Protein AF-0000000066309708 (afdb_homodimer)

InterPro domains:
  IPR036619 NinB superfamily [G3DSA:1.10.3790.10] (14-150)
  IPR036619 NinB superfamily [SSF103370] (35-134)

Solvent-accessible surface area (backbone atoms only — not comparable to full-atom values): 17126 Å² total; per-residue (Å²): 130,92,65,54,88,86,30,43,84,39,32,61,90,45,44,66,61,51,48,60,66,47,45,60,47,20,73,71,67,44,45,28,30,38,29,74,40,77,55,63,74,82,64,55,46,45,56,67,58,49,50,54,52,47,24,46,52,49,16,54,52,39,34,74,74,68,38,75,77,36,39,39,70,49,40,46,50,17,48,31,56,57,74,65,32,68,41,81,40,83,38,41,28,80,86,82,65,52,75,47,78,42,67,38,76,53,57,76,86,75,46,52,74,66,57,44,48,54,51,50,50,53,50,49,52,52,34,48,74,75,68,45,82,78,85,76,66,85,64,21,47,55,57,52,51,51,52,55,69,75,95,131,94,64,54,87,86,30,43,84,39,32,62,89,45,44,66,61,52,48,61,66,49,45,62,46,21,72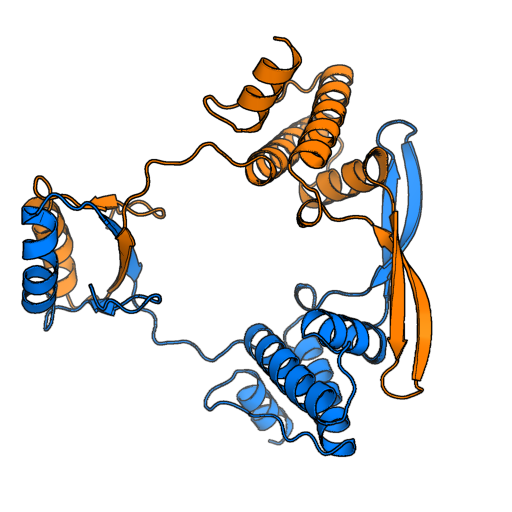,70,67,45,45,28,29,39,30,74,40,76,55,62,76,82,64,54,47,45,58,68,59,47,50,54,52,47,24,45,51,50,16,54,52,40,34,75,73,68,40,74,76,36,39,39,70,48,40,47,51,18,49,30,55,56,73,67,32,68,39,82,42,80,37,40,26,79,84,82,62,50,75,46,78,42,66,38,75,54,57,77,88,76,45,51,75,66,57,45,47,54,51,50,49,53,52,50,53,53,34,46,74,74,67,45,82,77,84,75,66,84,64,22,47,55,56,54,50,51,52,56,68,73,94

Nearest PDB structures (foldseek):
  1pc6-assembly1_B  TM=5.281E-01  e=4.913E-03  Lambdavirus lambda
  5wlc-assembly1_L5  TM=3.197E-01  e=9.227E+00  Saccharomyces cerevisiae BY4741
  6pe5-assembly1_R  TM=2.351E-01  e=6.388E+00  Vibrio parahaemolyticus
  8xvl-assembly1_R  TM=2.666E-01  e=8.678E+00  Acetivibrio thermocellus ATCC 27405
  1pc6-assembly1_B  TM=5.282E-01  e=4.196E-03  Lambdavirus lambda

Foldseek 3Di:
DPADPVGDDDDPVCPVVVCVVCVVCVVVVDDDDDDDDPDDPPAAAELVNLLLQQLCLVLVVVVVVPNPVSHSVNSQQVLLCVQVNWDWDWDADPPPRDTDIDTHRDDLVPDDRVRSLVSVVVVCVVCVVVPRHGDDDPNHPSVVVVVVVVD/DPADPVGDDDDPVCPVVVCVVCVVVVVVVDDDDDDDDPDDPPAAAELVNLLLQQLCLVLVVVVVVPNPVSHSVNSQQVLLCVQVNWDWDWDADPPPRDTDIDTHRDDLVPDDRVRSLVSVVVVCVVCVVVPRHGDDDPNHPSVVVVVVVVD

Secondary structure (DSSP, 8-state):
----TT-EEE-GGGHHHHHHHHHHHHHTT--EEEEEEE------B-HHHHHHHHHHHHHHHHHHTT-TT--HHHHHHHHIIIII-EEEEEEE-TTT--EEEEEEE--GGG--HHHHHHHHHHHHHHHHHTT------TTBHHHHHHHHHH-/----TT-EEE-TTTHHHHHHHHHHHHHTT--EEEEEEE------B-HHHHHHHHHHHHHHHHHHTT-TT--HHHHHHHHIIIII-EEEEEEE-TTT--EEEEEEE--GGG--HHHHHHHHHHHHHHHHHTT------TTBHHHHHHHHHH-

pLDDT: mean 92.01, std 8.05, range [58.25, 98.56]

Structure (mmCIF, N/CA/C/O backbone):
data_AF-0000000066309708-model_v1
#
loop_
_entity.id
_entity.type
_entity.pdbx_description
1 polymer "Uncharacterized protein in rusA 5'region"
#
loop_
_atom_site.group_PDB
_atom_site.id
_atom_site.type_symbol
_atom_site.label_atom_id
_atom_site.label_alt_id
_atom_site.label_comp_id
_atom_site.label_asym_id
_atom_site.label_entity_id
_atom_site.label_seq_id
_atom_site.pdbx_PDB_ins_code
_atom_site.Cartn_x
_atom_site.Cartn_y
_atom_site.Cartn_z
_atom_site.occupancy
_atom_site.B_iso_or_equiv
_atom_site.auth_seq_id
_atom_site.auth_comp_id
_atom_site.auth_asym_id
_atom_site.auth_atom_id
_atom_site.pdbx_PDB_model_num
ATOM 1 N N . MET A 1 1 ? 5.98 27.703 -3.619 1 58.25 1 MET A N 1
ATOM 2 C CA . MET A 1 1 ? 6.66 27.562 -2.334 1 58.25 1 MET A CA 1
ATOM 3 C C . MET A 1 1 ? 7.57 26.344 -2.34 1 58.25 1 MET A C 1
ATOM 5 O O . MET A 1 1 ? 7.254 25.328 -2.961 1 58.25 1 MET A O 1
ATOM 9 N N . ASN A 1 2 ? 8.852 26.516 -2.152 1 66.81 2 ASN A N 1
ATOM 10 C CA . ASN A 1 2 ? 9.867 25.484 -2.27 1 66.81 2 ASN A CA 1
ATOM 11 C C . ASN A 1 2 ? 9.945 24.625 -1.01 1 66.81 2 ASN A C 1
ATOM 13 O O . ASN A 1 2 ? 10.906 24.719 -0.242 1 66.81 2 ASN A O 1
ATOM 17 N N . PHE A 1 3 ? 8.82 24.188 -0.476 1 77.62 3 PHE A N 1
ATOM 18 C CA . PHE A 1 3 ? 8.93 23.297 0.684 1 77.62 3 PHE A CA 1
ATOM 19 C C . PHE A 1 3 ? 9.109 21.859 0.25 1 77.62 3 PHE A C 1
ATOM 21 O O . PHE A 1 3 ? 8.414 21.391 -0.656 1 77.62 3 PHE A O 1
ATOM 28 N N . PRO A 1 4 ? 10.148 21.375 0.875 1 76.69 4 PRO A N 1
ATOM 29 C CA . PRO A 1 4 ? 10.352 19.953 0.533 1 76.69 4 PRO A CA 1
ATOM 30 C C . PRO A 1 4 ? 9.086 19.125 0.731 1 76.69 4 PRO A C 1
ATOM 32 O O . PRO A 1 4 ? 8.328 19.359 1.672 1 76.69 4 PRO A O 1
ATOM 35 N N . GLN A 1 5 ? 8.883 18.219 -0.076 1 76.38 5 GLN A N 1
ATOM 36 C CA . GLN A 1 5 ? 7.695 17.359 -0.047 1 76.38 5 GLN A CA 1
ATOM 37 C C . GLN A 1 5 ? 7.648 16.531 1.232 1 76.38 5 GLN A C 1
ATOM 39 O O . GLN A 1 5 ? 6.566 16.266 1.762 1 76.38 5 GLN A O 1
ATOM 44 N N . ASP A 1 6 ? 8.82 16.281 1.706 1 80.19 6 ASP A N 1
ATOM 45 C CA . ASP A 1 6 ? 8.867 15.391 2.865 1 80.19 6 ASP A CA 1
ATOM 46 C C . ASP A 1 6 ? 8.797 16.188 4.168 1 80.19 6 ASP A C 1
ATOM 48 O O . ASP A 1 6 ? 8.875 15.617 5.258 1 80.19 6 ASP A O 1
ATOM 52 N N . GLY A 1 7 ? 8.695 17.391 4.113 1 87.94 7 GLY A N 1
ATOM 53 C CA . GLY A 1 7 ? 8.562 18.234 5.293 1 87.94 7 GLY A CA 1
ATOM 54 C C . GLY A 1 7 ? 9.852 18.922 5.691 1 87.94 7 GLY A C 1
ATOM 55 O O . GLY A 1 7 ? 10.914 18.609 5.156 1 87.94 7 GLY A O 1
ATOM 56 N N . ILE A 1 8 ? 9.781 19.922 6.516 1 88.88 8 ILE A N 1
ATOM 57 C CA . ILE A 1 8 ? 10.922 20.688 7.004 1 88.88 8 ILE A CA 1
ATOM 58 C C . ILE A 1 8 ? 11 20.578 8.523 1 88.88 8 ILE A C 1
ATOM 60 O O . ILE A 1 8 ? 9.969 20.516 9.203 1 88.88 8 ILE A O 1
ATOM 64 N N . LYS A 1 9 ? 12.25 20.453 8.992 1 90.38 9 LYS A N 1
ATOM 65 C CA . LYS A 1 9 ? 12.422 20.438 10.445 1 90.38 9 LYS A CA 1
ATOM 66 C C . LYS A 1 9 ? 12.109 21.812 11.039 1 90.38 9 LYS A C 1
ATOM 68 O O . LYS A 1 9 ? 12.773 22.797 10.719 1 90.38 9 LYS A O 1
ATOM 73 N N . LEU A 1 10 ? 11.141 21.812 11.836 1 93.31 10 LEU A N 1
ATOM 74 C CA . LEU A 1 10 ? 10.75 23.031 12.539 1 93.31 10 LEU A CA 1
ATOM 75 C C . LEU A 1 10 ? 11.344 23.062 13.945 1 93.31 10 LEU A C 1
ATOM 77 O O . LEU A 1 10 ? 11.195 22.109 14.703 1 93.31 10 LEU A O 1
ATOM 81 N N . HIS A 1 11 ? 12.07 23.969 14.211 1 94 11 HIS A N 1
ATOM 82 C CA . HIS A 1 11 ? 12.641 24.188 15.531 1 94 11 HIS A CA 1
ATOM 83 C C . HIS A 1 11 ? 12.672 25.672 15.891 1 94 11 HIS A C 1
ATOM 85 O O . HIS A 1 11 ? 12.336 26.516 15.055 1 94 11 HIS A O 1
ATOM 91 N N . ARG A 1 12 ? 13.062 25.906 17.109 1 93.12 12 ARG A N 1
ATOM 92 C CA . ARG A 1 12 ? 13.016 27.266 17.641 1 93.12 12 ARG A CA 1
ATOM 93 C C . ARG A 1 12 ? 13.789 28.234 16.766 1 93.12 12 ARG A C 1
ATOM 95 O O . ARG A 1 12 ? 13.336 29.359 16.516 1 93.12 12 ARG A O 1
ATOM 102 N N . GLY A 1 13 ? 14.852 27.734 16.188 1 92.69 13 GLY A N 1
ATOM 103 C CA . GLY A 1 13 ? 15.773 28.594 15.453 1 92.69 13 GLY A CA 1
ATOM 104 C C . GLY A 1 13 ? 15.258 29 14.078 1 92.69 13 GLY A C 1
ATOM 105 O O . GLY A 1 13 ? 15.703 30 13.508 1 92.69 13 GLY A O 1
ATOM 106 N N . ASN A 1 14 ? 14.359 28.25 13.531 1 93.62 14 ASN A N 1
ATOM 107 C CA . ASN A 1 14 ? 13.945 28.562 12.164 1 93.62 14 ASN A CA 1
ATOM 108 C C . ASN A 1 14 ? 12.461 28.922 12.094 1 93.62 14 ASN A C 1
ATOM 110 O O . ASN A 1 14 ? 11.922 29.141 11.008 1 93.62 14 ASN A O 1
ATOM 114 N N . PHE A 1 15 ? 11.859 29 13.203 1 93.56 15 PHE A N 1
ATOM 115 C CA . PHE A 1 15 ? 10.414 29.188 13.273 1 93.56 15 PHE A CA 1
ATOM 116 C C . PHE A 1 15 ? 10.008 30.484 12.617 1 93.56 15 PHE A C 1
ATOM 118 O O . PHE A 1 15 ? 9.102 30.516 11.773 1 93.56 15 PHE A O 1
ATOM 125 N N . THR A 1 16 ? 10.648 31.562 12.93 1 91.75 16 THR A N 1
ATOM 126 C CA . THR A 1 16 ? 10.312 32.906 12.414 1 91.75 16 THR A CA 1
ATOM 127 C C . THR A 1 16 ? 10.57 32.969 10.914 1 91.75 16 THR A C 1
ATOM 129 O O . THR A 1 16 ? 9.75 33.5 10.164 1 91.75 16 THR A O 1
ATOM 132 N N . ALA A 1 17 ? 11.672 32.406 10.5 1 92.69 17 ALA A N 1
ATOM 133 C CA . ALA A 1 17 ? 12.023 32.438 9.086 1 92.69 17 ALA A CA 1
ATOM 134 C C . ALA A 1 17 ? 11 31.672 8.25 1 92.69 17 ALA A C 1
ATOM 136 O O . ALA A 1 17 ? 10.602 32.125 7.18 1 92.69 17 ALA A O 1
ATOM 137 N N . ILE A 1 18 ? 10.609 30.562 8.75 1 92.19 18 ILE A N 1
ATOM 138 C CA . ILE A 1 18 ? 9.633 29.734 8.039 1 92.19 18 ILE A CA 1
ATOM 139 C C . ILE A 1 18 ? 8.289 30.453 7.992 1 92.19 18 ILE A C 1
ATOM 141 O O . ILE A 1 18 ? 7.617 30.469 6.957 1 92.19 18 ILE A O 1
ATOM 145 N N . GLY A 1 19 ? 7.938 31.016 9.047 1 91.5 19 GLY A N 1
ATOM 146 C CA . GLY A 1 19 ? 6.723 31.812 9.07 1 91.5 19 GLY A CA 1
ATOM 147 C C . GLY A 1 19 ? 6.719 32.938 8.039 1 91.5 19 GLY A C 1
ATOM 148 O O . GLY A 1 19 ? 5.715 33.156 7.363 1 91.5 19 GLY A O 1
ATOM 149 N N . ARG A 1 20 ? 7.816 33.594 7.965 1 91.38 20 ARG A N 1
ATOM 150 C CA . ARG A 1 20 ? 7.945 34.688 7.016 1 91.38 20 ARG A CA 1
ATOM 151 C C . ARG A 1 20 ? 7.84 34.188 5.578 1 91.38 20 ARG A C 1
ATOM 153 O O . ARG A 1 20 ? 7.355 34.906 4.699 1 91.38 20 ARG A O 1
ATOM 160 N N . GLN A 1 21 ? 8.281 33.031 5.395 1 91.31 21 GLN A N 1
ATOM 161 C CA . GLN A 1 21 ? 8.234 32.438 4.055 1 91.31 21 GLN A CA 1
ATOM 162 C C . GLN A 1 21 ? 6.805 32.062 3.67 1 91.31 21 GLN A C 1
ATOM 1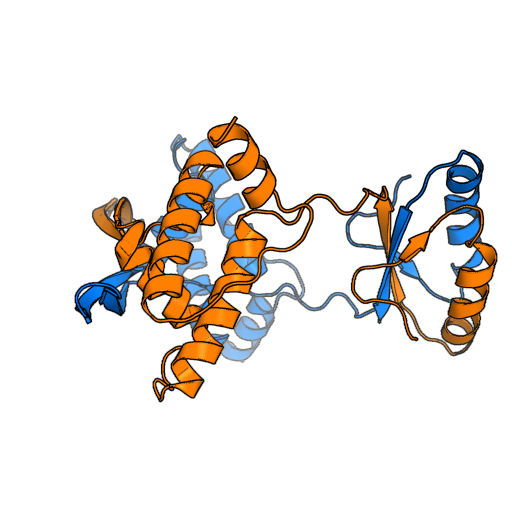64 O O . GLN A 1 21 ? 6.418 32.188 2.504 1 91.31 21 GLN A O 1
ATOM 169 N N . ILE A 1 22 ? 6.031 31.688 4.594 1 92.38 22 ILE A N 1
ATOM 170 C CA . ILE A 1 22 ? 4.684 31.188 4.34 1 92.38 22 ILE A CA 1
ATOM 171 C C . ILE A 1 22 ? 3.701 32.375 4.277 1 92.38 22 ILE A C 1
ATOM 173 O O . ILE A 1 22 ? 2.744 32.344 3.5 1 92.38 22 ILE A O 1
ATOM 177 N N . GLN A 1 23 ? 3.979 33.406 4.977 1 91.75 23 GLN A N 1
ATOM 178 C CA . GLN A 1 23 ? 3.061 34.5 5.23 1 91.75 23 GLN A CA 1
ATOM 179 C C . GLN A 1 23 ? 2.609 35.156 3.926 1 91.75 23 GLN A C 1
ATOM 181 O O . GLN A 1 23 ? 1.419 35.406 3.732 1 91.75 23 GLN A O 1
ATOM 186 N N . PRO A 1 24 ? 3.512 35.375 2.982 1 92.38 24 PRO A N 1
ATOM 187 C CA . PRO A 1 24 ? 3.078 36 1.738 1 92.38 24 PRO A CA 1
ATOM 188 C C . PRO A 1 24 ? 2.043 35.188 0.979 1 92.38 24 PRO A C 1
ATOM 190 O O . PRO A 1 24 ? 1.141 35.75 0.352 1 92.38 24 PRO A O 1
ATOM 193 N N . TYR A 1 25 ? 2.205 33.938 1.069 1 92.06 25 TYR A N 1
ATOM 194 C CA . TYR A 1 25 ? 1.27 33.062 0.355 1 92.06 25 TYR A CA 1
ATOM 195 C C . TYR A 1 25 ? -0.108 33.094 1.006 1 92.06 25 TYR A C 1
ATOM 197 O O . TYR A 1 25 ? -1.129 33.094 0.313 1 92.06 25 TYR A O 1
ATOM 205 N N . LEU A 1 26 ? -0.095 33.156 2.191 1 92.75 26 LEU A N 1
ATOM 206 C CA . LEU A 1 26 ? -1.362 33.219 2.912 1 92.75 26 LEU A CA 1
ATOM 207 C C . LEU A 1 26 ? -2.051 34.562 2.674 1 92.75 26 LEU A C 1
ATOM 209 O O . LEU A 1 26 ? -3.277 34.625 2.549 1 92.75 26 LEU A O 1
ATOM 213 N N . GLU A 1 27 ? -1.248 35.594 2.627 1 93 27 GLU A N 1
ATOM 214 C CA . GLU A 1 27 ? -1.786 36.938 2.369 1 93 27 GLU A CA 1
ATOM 215 C C . GLU A 1 27 ? -2.395 37.031 0.974 1 93 27 GLU A C 1
ATOM 217 O O . GLU A 1 27 ? -3.352 37.75 0.755 1 93 27 GLU A O 1
ATOM 222 N N . ASP A 1 28 ? -1.811 36.156 0.129 1 93.75 28 ASP A N 1
ATOM 223 C CA . ASP A 1 28 ? -2.322 36.125 -1.237 1 93.75 28 ASP A CA 1
ATOM 224 C C . ASP A 1 28 ? -3.605 35.281 -1.315 1 93.75 28 ASP A C 1
ATOM 226 O O . ASP A 1 28 ? -4.176 35.125 -2.396 1 93.75 28 ASP A O 1
ATOM 230 N N . GLY A 1 29 ? -4 34.75 -0.234 1 91.5 29 GLY A N 1
ATOM 231 C CA . GLY A 1 29 ? -5.266 34.031 -0.183 1 91.5 29 GLY A CA 1
ATOM 232 C C . GLY A 1 29 ? -5.105 32.531 -0.315 1 91.5 29 GLY A C 1
ATOM 233 O O . GLY A 1 29 ? -6.094 31.781 -0.325 1 91.5 29 GLY A O 1
ATOM 234 N N . LYS A 1 30 ? -3.883 32.094 -0.374 1 91.81 30 LYS A N 1
ATOM 235 C CA . LYS A 1 30 ? -3.648 30.656 -0.5 1 91.81 30 LYS A CA 1
ATOM 236 C C . LYS A 1 30 ? -3.826 29.938 0.84 1 91.81 30 LYS A C 1
ATOM 238 O O . LYS A 1 30 ? -3.547 30.516 1.894 1 91.81 30 LYS A O 1
ATOM 243 N N . CYS A 1 31 ? -4.34 28.766 0.763 1 93.62 31 CYS A N 1
ATOM 244 C CA . CYS A 1 31 ? -4.504 27.922 1.947 1 93.62 31 CYS A CA 1
ATOM 245 C C . CYS A 1 31 ? -3.664 26.656 1.842 1 93.62 31 CYS A C 1
ATOM 247 O O . CYS A 1 31 ? -3.471 26.125 0.748 1 93.62 31 CYS A O 1
ATOM 249 N N . PHE A 1 32 ? -3.188 26.266 3.049 1 91.5 32 PHE A N 1
ATOM 250 C CA . PHE A 1 32 ? -2.334 25.094 3.055 1 91.5 32 PHE A CA 1
ATOM 251 C C . PHE A 1 32 ? -2.789 24.094 4.121 1 91.5 32 PHE A C 1
ATOM 253 O O . PHE A 1 32 ? -3.416 24.484 5.105 1 91.5 32 PHE A O 1
ATOM 260 N N . ARG A 1 33 ? -2.611 22.891 3.777 1 91.56 33 ARG A N 1
ATOM 261 C CA . ARG A 1 33 ? -2.697 21.859 4.816 1 91.56 33 ARG A CA 1
ATOM 262 C C . ARG A 1 33 ? -1.366 21.719 5.547 1 91.56 33 ARG A C 1
ATOM 264 O O . ARG A 1 33 ? -0.345 21.406 4.926 1 91.56 33 ARG A O 1
ATOM 271 N N . MET A 1 34 ? -1.41 21.969 6.812 1 92.31 34 MET A N 1
ATOM 272 C CA . MET A 1 34 ? -0.193 21.844 7.609 1 92.31 34 MET A CA 1
ATOM 273 C C . MET A 1 34 ? -0.239 20.609 8.508 1 92.31 34 MET A C 1
ATOM 275 O O . MET A 1 34 ? -1.164 20.453 9.305 1 92.31 34 MET A O 1
ATOM 279 N N . VAL A 1 35 ? 0.703 19.797 8.375 1 92 35 VAL A N 1
ATOM 280 C CA . VAL A 1 35 ? 0.845 18.609 9.211 1 92 35 VAL A CA 1
ATOM 281 C C . VAL A 1 35 ? 2.082 18.734 10.094 1 92 35 VAL A C 1
ATOM 283 O O . VAL A 1 35 ? 3.162 19.094 9.609 1 92 35 VAL A O 1
ATOM 286 N N . LEU A 1 36 ? 1.826 18.547 11.352 1 91.25 36 LEU A N 1
ATOM 287 C CA . LEU A 1 36 ? 2.922 18.641 12.305 1 91.25 36 LEU A CA 1
ATOM 288 C C . LEU A 1 36 ? 3.119 17.312 13.039 1 91.25 36 LEU A C 1
ATOM 290 O O . LEU A 1 36 ? 2.176 16.781 13.617 1 91.25 36 LEU A O 1
ATOM 294 N N . LYS A 1 37 ? 4.266 16.766 12.898 1 89.56 37 LYS A N 1
ATOM 295 C CA . LYS A 1 37 ? 4.637 15.531 13.594 1 89.56 37 LYS A CA 1
ATOM 296 C C . LYS A 1 37 ? 5.961 15.695 14.336 1 89.56 37 LYS A C 1
ATOM 298 O O . LYS A 1 37 ? 6.812 16.484 13.922 1 89.56 37 LYS A O 1
ATOM 303 N N . PRO A 1 38 ? 6.047 15.031 15.445 1 88.94 38 PRO A N 1
ATOM 304 C CA . PRO A 1 38 ? 7.352 15.086 16.109 1 88.94 38 PRO A CA 1
ATOM 305 C C . PRO A 1 38 ? 8.508 14.734 15.172 1 88.94 38 PRO A C 1
ATOM 307 O O . PRO A 1 38 ? 8.375 13.836 14.344 1 88.94 38 PRO A O 1
ATOM 310 N N . TRP A 1 39 ? 9.539 15.477 15.195 1 86.94 39 TRP A N 1
ATOM 311 C CA . TRP A 1 39 ? 10.703 15.242 14.344 1 86.94 39 TRP A CA 1
ATOM 312 C C . TRP A 1 39 ? 11.453 13.992 14.781 1 86.94 39 TRP A C 1
ATOM 314 O O . TRP A 1 39 ? 11.766 13.828 15.961 1 86.94 39 TRP A O 1
ATOM 324 N N . ARG A 1 40 ? 11.523 13.094 13.945 1 80.38 40 ARG A N 1
ATOM 325 C CA . ARG A 1 40 ? 12.352 11.914 14.156 1 80.38 40 ARG A CA 1
ATOM 326 C C . ARG A 1 40 ? 13.484 11.859 13.133 1 80.38 40 ARG A C 1
ATOM 328 O O . ARG A 1 40 ? 13.273 12.086 11.945 1 80.38 40 ARG A O 1
ATOM 335 N N . GLU A 1 41 ? 14.734 12.008 13.688 1 70.31 41 GLU A N 1
ATOM 336 C CA . GLU A 1 41 ? 15.859 11.875 12.766 1 70.31 41 GLU A CA 1
ATOM 337 C C . GLU A 1 41 ? 15.656 10.703 11.805 1 70.31 41 GLU A C 1
ATOM 339 O O . GLU A 1 41 ? 15.016 9.711 12.164 1 70.31 41 GLU A O 1
ATOM 344 N N . ARG A 1 42 ? 15.867 11.203 10.578 1 62.31 42 ARG A N 1
ATOM 345 C CA . ARG A 1 42 ? 15.625 10.25 9.5 1 62.31 42 ARG A CA 1
ATOM 346 C C . ARG A 1 42 ? 16.188 8.875 9.852 1 62.31 42 ARG A C 1
ATOM 348 O O . ARG A 1 42 ? 17.359 8.758 10.25 1 62.31 42 ARG A O 1
ATOM 355 N N . ARG A 1 43 ? 15.25 8.102 10.289 1 61.06 43 ARG A N 1
ATOM 356 C CA . ARG A 1 43 ? 15.625 6.719 10.547 1 61.06 43 ARG A CA 1
ATOM 357 C C . ARG A 1 43 ? 16.25 6.086 9.312 1 61.06 43 ARG A C 1
ATOM 359 O O . ARG A 1 43 ? 16.047 6.562 8.195 1 61.06 43 ARG A O 1
ATOM 366 N N . SER A 1 44 ? 17.109 5.207 9.609 1 73.75 44 SER A N 1
ATOM 367 C CA . SER A 1 44 ? 17.672 4.301 8.625 1 73.75 44 SER A CA 1
ATOM 368 C C . SER A 1 44 ? 16.625 3.877 7.594 1 73.75 44 SER A C 1
ATOM 370 O O . SER A 1 44 ? 15.445 3.781 7.914 1 73.75 44 SER A O 1
ATOM 372 N N . LEU A 1 45 ? 17.047 3.988 6.258 1 85.25 45 LEU A N 1
ATOM 373 C CA . LEU A 1 45 ? 16.203 3.475 5.188 1 85.25 45 LEU A CA 1
ATOM 374 C C . LEU A 1 45 ? 15.758 2.041 5.477 1 85.25 45 LEU A C 1
ATOM 376 O O . LEU A 1 45 ? 16.594 1.179 5.758 1 85.25 45 LEU A O 1
ATOM 380 N N . SER A 1 46 ? 14.547 1.825 5.484 1 89.81 46 SER A N 1
ATOM 381 C CA . SER A 1 46 ? 14.039 0.487 5.77 1 89.81 46 SER A CA 1
ATOM 382 C C . SER A 1 46 ? 14.414 -0.494 4.664 1 89.81 46 SER A C 1
ATOM 384 O O . SER A 1 46 ? 14.695 -0.087 3.535 1 89.81 46 SER A O 1
ATOM 386 N N . GLN A 1 47 ? 14.453 -1.716 4.969 1 93.25 47 GLN A N 1
ATOM 387 C CA . GLN A 1 47 ? 14.75 -2.74 3.973 1 93.25 47 GLN A CA 1
ATOM 388 C C . GLN A 1 47 ? 13.734 -2.713 2.836 1 93.25 47 GLN A C 1
ATOM 390 O O . GLN A 1 47 ? 14.078 -2.963 1.679 1 93.25 47 GLN A O 1
ATOM 395 N N . ASN A 1 48 ? 12.508 -2.436 3.182 1 93.5 48 ASN A N 1
ATOM 396 C CA . ASN A 1 48 ? 11.484 -2.344 2.146 1 93.5 48 ASN A CA 1
ATOM 397 C C . ASN A 1 48 ? 11.75 -1.181 1.195 1 93.5 48 ASN A C 1
ATOM 399 O O . ASN A 1 48 ? 11.641 -1.333 -0.023 1 93.5 48 ASN A O 1
ATOM 403 N N . ALA A 1 49 ? 12.062 -0.079 1.75 1 91.81 49 ALA A N 1
ATOM 404 C CA . ALA A 1 49 ? 12.391 1.075 0.919 1 91.81 49 ALA A CA 1
ATOM 405 C C . ALA A 1 49 ? 13.594 0.785 0.031 1 91.81 49 ALA A C 1
ATOM 407 O O . ALA A 1 49 ? 13.617 1.156 -1.146 1 91.81 49 ALA A O 1
ATOM 408 N N . LEU A 1 50 ? 14.531 0.128 0.599 1 95.38 50 LEU A N 1
ATOM 409 C CA . LEU A 1 50 ? 15.711 -0.254 -0.16 1 95.38 50 LEU A CA 1
ATOM 410 C C . LEU A 1 50 ? 15.344 -1.181 -1.313 1 95.38 50 LEU A C 1
ATOM 412 O O . LEU A 1 50 ? 15.82 -1.001 -2.436 1 95.38 50 LEU A O 1
ATOM 416 N N . SER A 1 51 ? 14.531 -2.129 -1.04 1 97.25 51 SER A N 1
ATOM 417 C CA . SER A 1 51 ? 14.117 -3.066 -2.078 1 97.25 51 SER A CA 1
ATOM 418 C C . SER A 1 51 ? 13.477 -2.34 -3.256 1 97.25 51 SER A C 1
ATOM 420 O O . SER A 1 51 ? 13.766 -2.646 -4.414 1 97.25 51 SER A O 1
ATOM 422 N N . HIS A 1 52 ? 12.672 -1.384 -2.984 1 96.94 52 HIS A N 1
ATOM 423 C CA . HIS A 1 52 ? 12.008 -0.632 -4.043 1 96.94 52 HIS A CA 1
ATOM 424 C C . HIS A 1 52 ? 13 0.207 -4.836 1 96.94 52 HIS A C 1
ATOM 426 O O . HIS A 1 52 ? 12.875 0.338 -6.055 1 96.94 52 HIS A O 1
ATOM 432 N N . MET A 1 53 ? 13.922 0.76 -4.109 1 96.5 53 MET A N 1
ATOM 433 C CA . MET A 1 53 ? 15 1.467 -4.805 1 96.5 53 MET A CA 1
ATOM 434 C C . MET A 1 53 ? 15.742 0.532 -5.754 1 96.5 53 MET A C 1
ATOM 436 O O . MET A 1 53 ? 16.016 0.896 -6.895 1 96.5 53 MET A O 1
ATOM 440 N N . TRP A 1 54 ? 16.047 -0.61 -5.254 1 98 54 TRP A N 1
ATOM 441 C CA . TRP A 1 54 ? 16.766 -1.6 -6.039 1 98 54 TRP A CA 1
ATOM 442 C C . TRP A 1 54 ? 15.961 -2.029 -7.258 1 98 54 TRP A C 1
ATOM 444 O O . TRP A 1 54 ? 16.516 -2.205 -8.344 1 98 54 TRP A O 1
ATOM 454 N N . TYR A 1 55 ? 14.594 -2.215 -7.113 1 98.56 55 TYR A N 1
ATOM 455 C CA . TYR A 1 55 ? 13.766 -2.592 -8.25 1 98.56 55 TYR A CA 1
ATOM 456 C C . TYR A 1 55 ? 13.867 -1.562 -9.367 1 98.56 55 TYR A C 1
ATOM 458 O O . TYR A 1 55 ? 13.938 -1.92 -10.547 1 98.56 55 TYR A O 1
ATOM 466 N N . SER A 1 56 ? 13.938 -0.345 -8.977 1 98.38 56 SER A N 1
ATOM 467 C CA . SER A 1 56 ? 14.047 0.728 -9.961 1 98.38 56 SER A CA 1
ATOM 468 C C . SER A 1 56 ? 15.406 0.698 -10.656 1 98.38 56 SER A C 1
ATOM 470 O O . SER A 1 56 ? 15.484 0.859 -11.875 1 98.38 56 SER A O 1
ATOM 472 N N . GLU A 1 57 ? 16.422 0.485 -9.898 1 98.19 57 GLU A N 1
ATOM 473 C CA . GLU A 1 57 ? 17.766 0.418 -10.461 1 98.19 57 GLU A CA 1
ATOM 474 C C . GLU A 1 57 ? 17.906 -0.764 -11.414 1 98.19 57 GLU A C 1
ATOM 476 O O . GLU A 1 57 ? 18.469 -0.628 -12.5 1 98.19 57 GLU A O 1
ATOM 481 N N . ILE A 1 58 ? 17.422 -1.837 -11.031 1 98.44 58 ILE A N 1
ATOM 482 C CA . ILE A 1 58 ? 17.5 -3.045 -11.852 1 98.44 58 ILE A CA 1
ATOM 483 C C . ILE A 1 58 ? 16.672 -2.854 -13.125 1 98.44 58 ILE A C 1
ATOM 485 O O . ILE A 1 58 ? 17.094 -3.254 -14.211 1 98.44 58 ILE A O 1
ATOM 489 N N . SER A 1 59 ? 15.531 -2.307 -12.969 1 98.56 59 SER A N 1
ATOM 490 C CA . SER A 1 59 ? 14.688 -1.992 -14.117 1 98.56 59 SER A CA 1
ATOM 491 C C . SER A 1 59 ? 15.438 -1.151 -15.141 1 98.56 59 SER A C 1
ATOM 493 O O . SER A 1 59 ? 15.492 -1.505 -16.312 1 98.56 59 SER A O 1
ATOM 495 N N . GLU A 1 60 ? 16.031 -0.088 -14.664 1 98.31 60 GLU A N 1
ATOM 496 C CA . GLU A 1 60 ? 16.797 0.791 -15.547 1 98.31 60 GLU A CA 1
ATOM 497 C C . GLU A 1 60 ? 17.922 0.031 -16.25 1 98.31 60 GLU A C 1
ATOM 499 O O . GLU A 1 60 ? 18.141 0.203 -17.438 1 98.31 60 GLU A O 1
ATOM 504 N N . TYR A 1 61 ? 18.609 -0.763 -15.516 1 98.25 61 TYR A N 1
ATOM 505 C CA . TYR A 1 61 ? 19.703 -1.549 -16.062 1 98.25 61 TYR A CA 1
ATOM 506 C C . TYR A 1 61 ? 19.219 -2.5 -17.141 1 98.25 61 TYR A C 1
ATOM 508 O O . TYR A 1 61 ? 19.766 -2.535 -18.25 1 98.25 61 TYR A O 1
ATOM 516 N N . LEU A 1 62 ? 18.188 -3.23 -16.875 1 97.75 62 LEU A N 1
ATOM 517 C CA . LEU A 1 62 ? 17.672 -4.223 -17.812 1 97.75 62 LEU A CA 1
ATOM 518 C C . LEU A 1 62 ? 17.125 -3.551 -19.078 1 97.75 62 LEU A C 1
ATOM 520 O O . LEU A 1 62 ? 17.312 -4.051 -20.188 1 97.75 62 LEU A O 1
ATOM 524 N N . ILE A 1 63 ? 16.453 -2.477 -18.891 1 97.62 63 ILE A N 1
ATOM 525 C CA . ILE A 1 63 ? 15.93 -1.732 -20.031 1 97.62 63 ILE A CA 1
ATOM 526 C C . ILE A 1 63 ? 17.078 -1.254 -20.906 1 97.62 63 ILE A C 1
ATOM 528 O O . ILE A 1 63 ? 17.016 -1.329 -22.141 1 97.62 63 ILE A O 1
ATOM 532 N N . SER A 1 64 ? 18.156 -0.799 -20.297 1 97.56 64 SER A N 1
ATOM 533 C CA . SER A 1 64 ? 19.328 -0.365 -21.047 1 97.56 64 SER A CA 1
ATOM 534 C C . SER A 1 64 ? 19.953 -1.521 -21.812 1 97.56 64 SER A C 1
ATOM 536 O O . SER A 1 64 ? 20.656 -1.307 -22.797 1 97.56 64 SER A O 1
ATOM 538 N N . LYS A 1 65 ? 19.781 -2.701 -21.359 1 96.75 65 LYS A N 1
ATOM 539 C CA . LYS A 1 65 ? 20.312 -3.893 -22.016 1 96.75 65 LYS A CA 1
ATOM 540 C C . LYS A 1 65 ? 19.328 -4.441 -23.047 1 96.75 65 LYS A C 1
ATOM 542 O O . LYS A 1 65 ? 19.516 -5.539 -23.562 1 96.75 65 LYS A O 1
ATOM 547 N N . GLY A 1 66 ? 18.188 -3.777 -23.203 1 96.31 66 GLY A N 1
ATOM 548 C CA . GLY A 1 66 ? 17.281 -4.141 -24.266 1 96.31 66 GLY A CA 1
ATOM 549 C C . GLY A 1 66 ? 16.016 -4.812 -23.781 1 96.31 66 GLY A C 1
ATOM 550 O O . GLY A 1 66 ? 15.141 -5.164 -24.578 1 96.31 66 GLY A O 1
ATOM 551 N N . LYS A 1 67 ? 15.922 -4.984 -22.516 1 95.69 67 LYS A N 1
ATOM 552 C CA . LYS A 1 67 ? 14.711 -5.574 -21.953 1 95.69 67 LYS A CA 1
ATOM 553 C C . LYS A 1 67 ? 13.711 -4.5 -21.547 1 95.69 67 LYS A C 1
ATOM 555 O O . LYS A 1 67 ? 13.539 -4.211 -20.359 1 95.69 67 LYS A O 1
ATOM 560 N N . THR A 1 68 ? 12.922 -4.059 -22.406 1 95.88 68 THR A N 1
ATOM 561 C CA . THR A 1 68 ? 12.055 -2.895 -22.234 1 95.88 68 THR A CA 1
ATOM 562 C C . THR A 1 68 ? 10.852 -3.234 -21.375 1 95.88 68 THR A C 1
ATOM 564 O O . THR A 1 68 ? 10.195 -2.34 -20.828 1 95.88 68 THR A O 1
ATOM 567 N N . PHE A 1 69 ? 10.617 -4.461 -21.266 1 93.56 69 PHE A N 1
ATOM 568 C CA . PHE A 1 69 ? 9.453 -4.887 -20.5 1 93.56 69 PHE A CA 1
ATOM 569 C C . PHE A 1 69 ? 9.758 -4.852 -19 1 93.56 69 PHE A C 1
ATOM 571 O O . PHE A 1 69 ? 8.844 -4.949 -18.188 1 93.56 69 PHE A O 1
ATOM 578 N N . ALA A 1 70 ? 10.953 -4.672 -18.625 1 96.31 70 ALA A N 1
ATOM 579 C CA . ALA A 1 70 ? 11.391 -4.867 -17.25 1 96.31 70 ALA A CA 1
ATOM 580 C C . ALA A 1 70 ? 11.125 -3.627 -16.406 1 96.31 70 ALA A C 1
ATOM 582 O O . ALA A 1 70 ? 12.055 -3.012 -15.883 1 96.31 70 ALA A O 1
ATOM 583 N N . THR A 1 71 ? 9.805 -3.33 -16.234 1 97.5 71 THR A N 1
ATOM 584 C CA . THR A 1 71 ? 9.414 -2.252 -15.328 1 97.5 71 THR A CA 1
ATOM 585 C C . THR A 1 71 ? 9.758 -2.609 -13.883 1 97.5 71 THR A C 1
ATOM 587 O O . THR A 1 71 ? 10.008 -3.775 -13.57 1 97.5 71 THR A O 1
ATOM 590 N N . PRO A 1 72 ? 9.789 -1.599 -13.008 1 98.12 72 PRO A N 1
ATOM 591 C CA . PRO A 1 72 ? 10.055 -1.92 -11.602 1 98.12 72 PRO A CA 1
ATOM 592 C C . PRO A 1 72 ? 9.07 -2.939 -11.031 1 98.12 72 PRO A C 1
ATOM 594 O O . PRO A 1 72 ? 9.461 -3.816 -10.258 1 98.12 72 PRO A O 1
ATOM 597 N N . ALA A 1 73 ? 7.836 -2.801 -11.469 1 95.81 73 ALA A N 1
ATOM 598 C CA . ALA A 1 73 ? 6.824 -3.754 -11.023 1 95.81 73 ALA A CA 1
ATOM 599 C C . ALA A 1 73 ? 7.133 -5.16 -11.531 1 95.81 73 ALA A C 1
ATOM 601 O O . ALA A 1 73 ? 6.992 -6.137 -10.789 1 95.81 73 ALA A O 1
ATOM 602 N N . TRP A 1 74 ? 7.527 -5.199 -12.75 1 96.75 74 TRP A N 1
ATOM 603 C CA . TRP A 1 74 ? 7.906 -6.488 -13.328 1 96.75 74 TRP A CA 1
ATOM 604 C C . TRP A 1 74 ? 9.094 -7.09 -12.578 1 96.75 74 TRP A C 1
ATOM 606 O O . TRP A 1 74 ? 9.078 -8.273 -12.234 1 96.75 74 TRP A O 1
ATOM 616 N N . VAL A 1 75 ? 10.094 -6.289 -12.375 1 98.25 75 VAL A N 1
ATOM 617 C CA . VAL A 1 75 ? 11.297 -6.723 -11.68 1 98.25 75 VAL A CA 1
ATOM 618 C C . VAL A 1 75 ? 10.93 -7.273 -10.305 1 98.25 75 VAL A C 1
ATOM 620 O O . VAL A 1 75 ? 11.383 -8.352 -9.914 1 98.25 75 VAL A O 1
ATOM 623 N N . LYS A 1 76 ? 10.117 -6.559 -9.609 1 98.12 76 LYS A N 1
ATOM 624 C CA . LYS A 1 76 ? 9.672 -6.957 -8.281 1 98.12 76 LYS A CA 1
ATOM 625 C C . LYS A 1 76 ? 9 -8.328 -8.312 1 98.12 76 LYS A C 1
ATOM 627 O O . LYS A 1 76 ? 9.375 -9.219 -7.547 1 98.12 76 LYS A O 1
ATOM 632 N N . ASP A 1 77 ? 8.125 -8.508 -9.227 1 97.19 77 ASP A N 1
ATOM 633 C CA . ASP A 1 77 ? 7.379 -9.758 -9.32 1 97.19 77 ASP A CA 1
ATOM 634 C C . ASP A 1 77 ? 8.297 -10.922 -9.703 1 97.19 77 ASP A C 1
ATOM 636 O O . ASP A 1 77 ? 8.188 -12.016 -9.148 1 97.19 77 ASP A O 1
ATOM 640 N N . ALA A 1 78 ? 9.172 -10.656 -10.609 1 97.94 78 ALA A N 1
ATOM 641 C CA . ALA A 1 78 ? 10.086 -11.695 -11.062 1 97.94 78 ALA A CA 1
ATOM 642 C C . ALA A 1 78 ? 11.008 -12.148 -9.938 1 97.94 78 ALA A C 1
ATOM 644 O O . ALA A 1 78 ? 11.242 -13.344 -9.75 1 97.94 78 ALA A O 1
ATOM 645 N N . LEU A 1 79 ? 11.484 -11.211 -9.195 1 98.5 79 LEU A N 1
ATOM 646 C CA . LEU A 1 79 ? 12.398 -11.531 -8.102 1 98.5 79 LEU A CA 1
ATOM 647 C C . LEU A 1 79 ? 11.672 -12.258 -6.984 1 98.5 79 LEU A C 1
ATOM 649 O O . LEU A 1 79 ? 12.211 -13.195 -6.391 1 98.5 79 LEU A O 1
ATOM 653 N N . LYS A 1 80 ? 10.508 -11.82 -6.676 1 98.19 80 LYS A N 1
ATOM 654 C CA . LYS A 1 80 ? 9.719 -12.523 -5.668 1 98.19 80 LYS A CA 1
ATOM 655 C C . LYS A 1 80 ? 9.414 -13.953 -6.109 1 98.19 80 LYS A C 1
ATOM 657 O O . LYS A 1 80 ? 9.492 -14.891 -5.301 1 98.19 80 LYS A O 1
ATOM 662 N N . HIS A 1 81 ? 9.039 -14.094 -7.352 1 98.12 81 HIS A N 1
ATOM 663 C CA . HIS A 1 81 ? 8.781 -15.406 -7.922 1 98.12 81 HIS A CA 1
ATOM 664 C C . HIS A 1 81 ? 10.008 -16.312 -7.809 1 98.12 81 HIS A C 1
ATOM 666 O O . HIS A 1 81 ? 9.891 -17.484 -7.473 1 98.12 81 HIS A O 1
ATOM 672 N N . THR A 1 82 ? 11.133 -15.719 -8.031 1 98.12 82 THR A N 1
ATOM 673 C CA . THR A 1 82 ? 12.383 -16.484 -8.07 1 98.12 82 THR A CA 1
ATOM 674 C C . THR A 1 82 ? 12.836 -16.844 -6.656 1 98.12 82 THR A C 1
ATOM 676 O O . THR A 1 82 ? 13.234 -17.984 -6.398 1 98.12 82 THR A O 1
ATOM 679 N N . TYR A 1 83 ? 12.711 -15.859 -5.711 1 98.25 83 TYR A N 1
ATOM 680 C CA . TYR A 1 83 ? 13.461 -16.047 -4.477 1 98.25 83 TYR A CA 1
ATOM 681 C C . TYR A 1 83 ? 12.516 -16.203 -3.287 1 98.25 83 TYR A C 1
ATOM 683 O O . TYR A 1 83 ? 12.906 -16.75 -2.25 1 98.25 83 TYR A O 1
ATOM 691 N N . LEU A 1 84 ? 11.289 -15.688 -3.352 1 96.94 84 LEU A N 1
ATOM 692 C CA . LEU A 1 84 ? 10.375 -15.781 -2.219 1 96.94 84 LEU A CA 1
ATOM 693 C C . LEU A 1 84 ? 9.461 -17 -2.355 1 96.94 84 LEU A C 1
ATOM 695 O O . LEU A 1 84 ? 9.164 -17.672 -1.365 1 96.94 84 LEU A O 1
ATOM 699 N N . GLY A 1 85 ? 8.914 -17.141 -3.525 1 95.75 85 GLY A N 1
ATOM 700 C CA . GLY A 1 85 ? 8.039 -18.266 -3.768 1 95.75 85 GLY A CA 1
ATOM 701 C C . GLY A 1 85 ? 6.578 -17.969 -3.465 1 95.75 85 GLY A C 1
ATOM 702 O O . GLY A 1 85 ? 6.102 -16.859 -3.727 1 95.75 85 GLY A O 1
ATOM 703 N N . TYR A 1 86 ? 5.879 -19.062 -2.998 1 96.38 86 TYR A N 1
ATOM 704 C CA . TYR A 1 86 ? 4.426 -18.969 -2.924 1 96.38 86 TYR A CA 1
ATOM 705 C C . TYR A 1 86 ? 3.918 -19.391 -1.551 1 96.38 86 TYR A C 1
ATOM 707 O O . TYR A 1 86 ? 4.594 -20.141 -0.835 1 96.38 86 TYR A O 1
ATOM 715 N N . GLU A 1 87 ? 2.84 -18.828 -1.196 1 95.06 87 GLU A N 1
ATOM 716 C CA . GLU A 1 87 ? 2.131 -19.25 0.008 1 95.06 87 GLU A CA 1
ATOM 717 C C . GLU A 1 87 ? 0.733 -19.766 -0.328 1 95.06 87 GLU A C 1
ATOM 719 O O . GLU A 1 87 ? 0.136 -19.359 -1.324 1 95.06 87 GLU A O 1
ATOM 724 N N . THR A 1 88 ? 0.306 -20.703 0.566 1 94.81 88 THR A N 1
ATOM 725 C CA . THR A 1 88 ? -1.033 -21.25 0.408 1 94.81 88 THR A CA 1
ATOM 726 C C . THR A 1 88 ? -2.057 -20.422 1.179 1 94.81 88 THR A C 1
ATOM 728 O O . THR A 1 88 ? -1.833 -20.078 2.338 1 94.81 88 THR A O 1
ATOM 731 N N . LYS A 1 89 ? -3.111 -20.047 0.485 1 93.5 89 LYS A N 1
ATOM 732 C CA . LYS A 1 89 ? -4.184 -19.281 1.113 1 93.5 89 LYS A CA 1
ATOM 733 C C . LYS A 1 89 ? -5.535 -19.969 0.924 1 93.5 89 LYS A C 1
ATOM 735 O O . LYS A 1 89 ? -5.852 -20.422 -0.172 1 93.5 89 LYS A O 1
ATOM 740 N N . ASP A 1 90 ? -6.223 -20 2.064 1 95.56 90 ASP A N 1
ATOM 741 C CA . ASP A 1 90 ? -7.602 -20.469 1.999 1 95.56 90 ASP A CA 1
ATOM 742 C C . ASP A 1 90 ? -8.578 -19.312 1.841 1 95.56 90 ASP A C 1
ATOM 744 O O . ASP A 1 90 ? -8.625 -18.422 2.688 1 95.56 90 ASP A O 1
ATOM 748 N N . LEU A 1 91 ? -9.289 -19.344 0.788 1 96.44 91 LEU A N 1
ATOM 749 C CA . LEU A 1 91 ? -10.258 -18.297 0.508 1 96.44 91 LEU A CA 1
ATOM 750 C C . LEU A 1 91 ? -11.68 -18.828 0.557 1 96.44 91 LEU A C 1
ATOM 752 O O . LEU A 1 91 ? -11.945 -19.938 0.086 1 96.44 91 LEU A O 1
ATOM 756 N N . VAL A 1 92 ? -12.508 -18.016 1.11 1 96.44 92 VAL A N 1
ATOM 757 C CA . VAL A 1 92 ? -13.891 -18.453 1.276 1 96.44 92 VAL A CA 1
ATOM 758 C C . VAL A 1 92 ? -14.797 -17.641 0.349 1 96.44 92 VAL A C 1
ATOM 760 O O . VAL A 1 92 ? -14.727 -16.406 0.314 1 96.44 92 VAL A O 1
ATOM 763 N N . ASP A 1 93 ? -15.578 -18.344 -0.41 1 97.31 93 ASP A N 1
ATOM 764 C CA . ASP A 1 93 ? -16.656 -17.703 -1.146 1 97.31 93 ASP A CA 1
ATOM 765 C C . ASP A 1 93 ? -17.828 -17.359 -0.223 1 97.31 93 ASP A C 1
ATOM 767 O O . ASP A 1 93 ? -18.453 -18.25 0.349 1 97.31 93 ASP A O 1
ATOM 771 N N . VAL A 1 94 ? -18.172 -16.141 -0.12 1 96 94 VAL A N 1
ATOM 772 C CA . VAL A 1 94 ? -19.109 -15.711 0.915 1 96 94 VAL A CA 1
ATOM 773 C C . VAL A 1 94 ? -20.531 -16.078 0.498 1 96 94 VAL A C 1
ATOM 775 O O . VAL A 1 94 ? -21.453 -16.078 1.326 1 96 94 VAL A O 1
ATOM 778 N N . VAL A 1 95 ? -20.781 -16.344 -0.714 1 95.56 95 VAL A N 1
ATOM 779 C CA . VAL A 1 95 ? -22.109 -16.688 -1.205 1 95.56 95 VAL A CA 1
ATOM 780 C C . VAL A 1 95 ? -22.359 -18.188 -1.051 1 95.56 95 VAL A C 1
ATOM 782 O O . VAL A 1 95 ? -23.344 -18.609 -0.463 1 95.56 95 VAL A O 1
ATOM 785 N N . THR A 1 96 ? -21.438 -19.047 -1.456 1 95.31 96 THR A N 1
ATOM 786 C CA . THR A 1 96 ? -21.625 -20.5 -1.46 1 95.31 96 THR A CA 1
ATOM 787 C C . THR A 1 96 ? -21.062 -21.109 -0.178 1 95.31 96 THR A C 1
ATOM 789 O O . THR A 1 96 ? -21.484 -22.203 0.219 1 95.31 96 THR A O 1
ATOM 792 N N . GLY A 1 97 ? -20.031 -20.453 0.39 1 93.94 97 GLY A N 1
ATOM 793 C CA . GLY A 1 97 ? -19.375 -21 1.567 1 93.94 97 GLY A CA 1
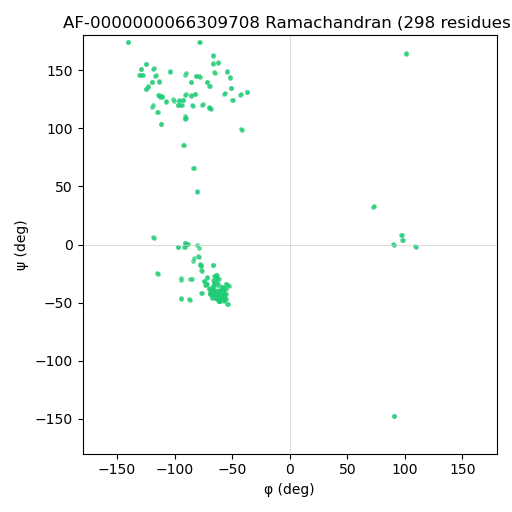ATOM 794 C C . GLY A 1 97 ? -18.219 -21.922 1.231 1 93.94 97 GLY A C 1
ATOM 795 O O . GLY A 1 97 ? -17.516 -22.406 2.127 1 93.94 97 GLY A O 1
ATOM 796 N N . ASP A 1 98 ? -17.953 -22.109 -0.014 1 96.25 98 ASP A N 1
ATOM 797 C CA . ASP A 1 98 ? -16.891 -23.016 -0.452 1 96.25 98 ASP A CA 1
ATOM 798 C C . ASP A 1 98 ? -15.516 -22.422 -0.159 1 96.25 98 ASP A C 1
ATOM 800 O O . ASP A 1 98 ? -15.305 -21.219 -0.324 1 96.25 98 ASP A O 1
ATOM 804 N N . ILE A 1 99 ? -14.641 -23.328 0.282 1 95.88 99 ILE A N 1
ATOM 805 C CA . ILE A 1 99 ? -13.266 -22.922 0.551 1 95.88 99 ILE A CA 1
ATOM 806 C C . ILE A 1 99 ? -12.36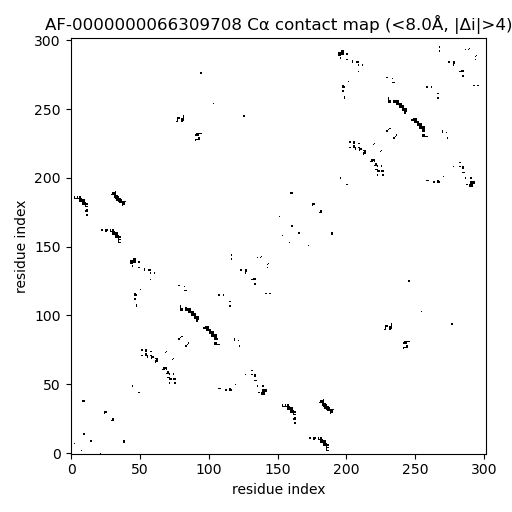7 -23.344 -0.611 1 95.88 99 ILE A C 1
ATOM 808 O O . ILE A 1 99 ? -12.398 -24.5 -1.04 1 95.88 99 ILE A O 1
ATOM 812 N N . THR A 1 100 ? -11.688 -22.422 -1.135 1 96.06 100 THR A N 1
ATOM 813 C CA . THR A 1 100 ? -10.727 -22.672 -2.201 1 96.06 100 THR A CA 1
ATOM 814 C C . THR A 1 100 ? -9.305 -22.375 -1.733 1 96.06 100 THR A C 1
ATOM 816 O O . THR A 1 100 ? -9.047 -21.312 -1.172 1 96.06 100 THR A O 1
ATOM 819 N N . THR A 1 101 ? -8.438 -23.297 -1.931 1 95.44 101 THR A N 1
ATOM 820 C CA . THR A 1 101 ? -7.031 -23.109 -1.585 1 95.44 101 THR A CA 1
ATOM 821 C C . THR A 1 101 ? -6.23 -22.672 -2.807 1 95.44 101 THR A C 1
ATOM 823 O O . THR A 1 101 ? -6.234 -23.344 -3.836 1 95.44 101 THR A O 1
ATOM 826 N N . ILE A 1 102 ? -5.586 -21.547 -2.623 1 93.88 102 ILE A N 1
ATOM 827 C CA . ILE A 1 102 ? -4.828 -21.047 -3.768 1 93.88 102 ILE A CA 1
ATOM 828 C C . ILE A 1 102 ? -3.371 -20.828 -3.367 1 93.88 102 ILE A C 1
ATOM 830 O O . ILE A 1 102 ? -3.061 -20.703 -2.182 1 93.88 102 ILE A O 1
ATOM 834 N N . GLN A 1 103 ? -2.514 -20.891 -4.445 1 94.19 103 GLN A N 1
ATOM 835 C CA . GLN A 1 103 ? -1.127 -20.469 -4.281 1 94.19 103 GLN A CA 1
ATOM 836 C C . GLN A 1 103 ? -0.95 -19 -4.652 1 94.19 103 GLN A C 1
ATOM 838 O O . GLN A 1 103 ? -1.336 -18.578 -5.746 1 94.19 103 GLN A O 1
ATOM 843 N N . SER A 1 104 ? -0.426 -18.25 -3.723 1 94.94 104 SER A N 1
ATOM 844 C CA . SER A 1 104 ? -0.232 -16.828 -3.955 1 94.94 104 SER A CA 1
ATOM 845 C C . SER A 1 104 ? 1.23 -16.422 -3.779 1 94.94 104 SER A C 1
ATOM 847 O O . SER A 1 104 ? 1.898 -16.891 -2.855 1 94.94 104 SER A O 1
ATOM 849 N N . LEU A 1 105 ? 1.707 -15.594 -4.734 1 95.5 105 LEU A N 1
ATOM 850 C CA . LEU A 1 105 ? 3.066 -15.07 -4.621 1 95.5 105 LEU A CA 1
ATOM 851 C C . LEU A 1 105 ? 3.26 -14.336 -3.303 1 95.5 105 LEU A C 1
ATOM 853 O O . LEU A 1 105 ? 2.439 -13.492 -2.93 1 95.5 105 LEU A O 1
ATOM 857 N N . ARG A 1 106 ? 4.305 -14.664 -2.598 1 95.38 106 ARG A N 1
ATOM 858 C CA . ARG A 1 106 ? 4.582 -14.039 -1.31 1 95.38 106 ARG A CA 1
ATOM 859 C C . ARG A 1 106 ? 4.895 -12.555 -1.48 1 95.38 106 ARG A C 1
ATOM 861 O O . ARG A 1 106 ? 5.477 -12.148 -2.49 1 95.38 106 ARG A O 1
ATOM 868 N N . HIS A 1 107 ? 4.531 -11.781 -0.489 1 93.94 107 HIS A N 1
ATOM 869 C CA . HIS A 1 107 ? 4.77 -10.344 -0.505 1 93.94 107 HIS A CA 1
ATOM 870 C C . HIS A 1 107 ? 5.934 -9.969 0.408 1 93.94 107 HIS A C 1
ATOM 872 O O . HIS A 1 107 ? 6.105 -10.555 1.476 1 93.94 107 HIS A O 1
ATOM 878 N N . THR A 1 108 ? 6.578 -8.945 0.007 1 94.88 108 THR A N 1
ATOM 879 C CA . THR A 1 108 ? 7.734 -8.508 0.785 1 94.88 108 THR A CA 1
ATOM 880 C C . THR A 1 108 ? 7.289 -7.883 2.105 1 94.88 108 THR A C 1
ATOM 882 O O . THR A 1 108 ? 8.023 -7.914 3.092 1 94.88 108 THR A O 1
ATOM 885 N N . SER A 1 109 ? 6.09 -7.312 2.068 1 90.94 109 SER A N 1
ATOM 886 C CA . SER A 1 109 ? 5.57 -6.684 3.277 1 90.94 109 SER A CA 1
ATOM 887 C C . SER A 1 109 ? 5.289 -7.715 4.363 1 90.94 109 SER A C 1
ATOM 889 O O . SER A 1 109 ? 5.137 -7.367 5.535 1 90.94 109 SER A O 1
ATOM 891 N N . ASP A 1 110 ? 5.195 -8.961 4.023 1 91.5 110 ASP A N 1
ATOM 892 C CA . ASP A 1 110 ? 4.895 -10.023 4.98 1 91.5 110 ASP A CA 1
ATOM 893 C C . ASP A 1 110 ? 6.176 -10.617 5.562 1 91.5 110 ASP A C 1
ATOM 895 O O . ASP A 1 110 ? 6.121 -11.453 6.465 1 91.5 110 ASP A O 1
ATOM 899 N N . LEU A 1 111 ? 7.312 -10.164 5.121 1 95.19 111 LEU A N 1
ATOM 900 C CA . LEU A 1 111 ? 8.586 -10.719 5.57 1 95.19 111 LEU A CA 1
ATOM 901 C C . LEU A 1 111 ? 9.047 -10.055 6.859 1 95.19 111 LEU A C 1
ATOM 903 O O . LEU A 1 111 ? 8.852 -8.852 7.047 1 95.19 111 LEU A O 1
ATOM 907 N N . ASP A 1 112 ? 9.578 -10.852 7.715 1 94.25 112 ASP A N 1
ATOM 908 C CA . ASP A 1 112 ? 10.242 -10.242 8.859 1 94.25 112 ASP A CA 1
ATOM 909 C C . ASP A 1 112 ? 11.625 -9.719 8.477 1 94.25 112 ASP A C 1
ATOM 911 O O . ASP A 1 112 ? 12.062 -9.891 7.34 1 94.25 112 ASP A O 1
ATOM 915 N N . THR A 1 113 ? 12.25 -9.055 9.375 1 93.44 113 THR A N 1
ATOM 916 C CA . THR A 1 113 ? 13.508 -8.359 9.125 1 93.44 113 THR A CA 1
ATOM 917 C C . THR A 1 113 ? 14.562 -9.328 8.609 1 93.44 113 THR A C 1
ATOM 919 O O . THR A 1 113 ? 15.289 -9.016 7.664 1 93.44 113 THR A O 1
ATOM 922 N N . GLY A 1 114 ? 14.633 -10.438 9.203 1 93.88 114 GLY A N 1
ATOM 923 C CA . GLY A 1 114 ? 15.609 -11.43 8.781 1 93.88 114 GLY A CA 1
ATOM 924 C C . GLY A 1 114 ? 15.328 -12 7.402 1 93.88 114 GLY A C 1
ATOM 925 O O . GLY A 1 114 ? 16.234 -12.117 6.574 1 93.88 114 GLY A O 1
ATOM 926 N N . GLU A 1 115 ? 14.117 -12.344 7.156 1 95.56 115 GLU A N 1
ATOM 927 C CA . GLU A 1 115 ? 13.711 -12.875 5.859 1 95.56 115 GLU A CA 1
ATOM 928 C C . GLU A 1 115 ? 13.969 -11.875 4.742 1 95.56 115 GLU A C 1
ATOM 930 O O . GLU A 1 115 ? 14.422 -12.242 3.656 1 95.56 115 GLU A O 1
ATOM 935 N N . MET A 1 116 ? 13.68 -10.641 5.074 1 97.19 116 MET A N 1
ATOM 936 C CA . MET A 1 116 ? 13.914 -9.586 4.09 1 97.19 116 MET A CA 1
ATOM 937 C C . MET A 1 116 ? 15.398 -9.43 3.793 1 97.19 116 MET A C 1
ATOM 939 O O . MET A 1 116 ? 15.789 -9.25 2.641 1 97.19 116 MET A O 1
ATOM 943 N N . TYR A 1 117 ? 16.172 -9.562 4.82 1 95.69 117 TYR A N 1
ATOM 944 C CA . TYR A 1 117 ? 17.625 -9.461 4.633 1 95.69 117 TYR A CA 1
ATOM 945 C C . TYR A 1 117 ? 18.125 -10.547 3.686 1 95.69 117 TYR A C 1
ATOM 947 O O . TYR A 1 117 ? 18.891 -10.266 2.758 1 95.69 117 TYR A O 1
ATOM 955 N N . VAL A 1 118 ? 17.703 -11.734 3.918 1 96.56 118 VAL A N 1
ATOM 956 C CA . VAL A 1 118 ? 18.094 -12.859 3.086 1 96.56 118 VAL A CA 1
ATOM 957 C C . VAL A 1 118 ? 17.641 -12.633 1.648 1 96.56 118 VAL A C 1
ATOM 959 O O . VAL A 1 118 ? 18.391 -12.883 0.703 1 96.56 118 VAL A O 1
ATOM 962 N N . PHE A 1 119 ? 16.438 -12.195 1.478 1 97.81 119 PHE A N 1
ATOM 963 C CA . PHE A 1 119 ? 15.906 -11.898 0.156 1 97.81 119 PHE A CA 1
ATOM 964 C C . PHE A 1 119 ? 16.766 -10.859 -0.557 1 97.81 119 PHE A C 1
ATOM 966 O O . PHE A 1 119 ? 17.156 -11.055 -1.712 1 97.81 119 PHE A O 1
ATOM 973 N N . LEU A 1 120 ? 17.078 -9.82 0.172 1 97.75 120 LEU A N 1
ATOM 974 C CA . LEU A 1 120 ? 17.859 -8.742 -0.41 1 97.75 120 LEU A CA 1
ATOM 975 C C . LEU A 1 120 ? 19.266 -9.219 -0.76 1 97.75 120 LEU A C 1
ATOM 977 O O . LEU A 1 120 ? 19.844 -8.781 -1.758 1 97.75 120 LEU A O 1
ATOM 981 N N . CYS A 1 121 ? 19.812 -10.109 -0.016 1 97.31 121 CYS A N 1
ATOM 982 C CA . CYS A 1 121 ? 21.109 -10.68 -0.324 1 97.31 121 CYS A CA 1
ATOM 983 C C . CYS A 1 121 ? 21.078 -11.438 -1.646 1 97.31 121 CYS A C 1
ATOM 985 O O . CYS A 1 121 ? 22 -11.32 -2.461 1 97.31 121 CYS A O 1
ATOM 987 N N . LYS A 1 122 ? 20.062 -12.172 -1.798 1 98 122 LYS A N 1
ATOM 988 C CA . LYS A 1 122 ? 19.922 -12.938 -3.031 1 98 122 LYS A CA 1
ATOM 989 C C . LYS A 1 122 ? 19.75 -12.016 -4.234 1 98 122 LYS A C 1
ATOM 991 O O . LYS A 1 122 ? 20.344 -12.25 -5.293 1 98 122 LYS A O 1
ATOM 996 N N . VAL A 1 123 ? 18.969 -11 -4.047 1 98.25 123 VAL A N 1
ATOM 997 C CA . VAL A 1 123 ? 18.75 -10.023 -5.109 1 98.25 123 VAL A CA 1
ATOM 998 C C . VAL A 1 123 ? 20.062 -9.359 -5.48 1 98.25 123 VAL A C 1
ATOM 1000 O O . VAL A 1 123 ? 20.391 -9.219 -6.66 1 98.25 123 VAL A O 1
ATOM 1003 N N . GLU A 1 124 ? 20.781 -8.984 -4.48 1 97.75 124 GLU A N 1
ATOM 1004 C CA . GLU A 1 124 ? 22.062 -8.328 -4.715 1 97.75 124 GLU A CA 1
ATOM 1005 C C . GLU A 1 124 ? 23.031 -9.25 -5.461 1 97.75 124 GLU A C 1
ATOM 1007 O O . GLU A 1 124 ? 23.703 -8.82 -6.402 1 97.75 124 GLU A O 1
ATOM 1012 N N . ALA A 1 125 ? 23.141 -10.422 -5.008 1 97.62 125 ALA A N 1
ATOM 1013 C CA . ALA A 1 125 ? 24.016 -11.398 -5.633 1 97.62 125 ALA A CA 1
ATOM 1014 C C . ALA A 1 125 ? 23.656 -11.609 -7.098 1 97.62 125 ALA A C 1
ATOM 1016 O O . ALA A 1 125 ? 24.531 -11.625 -7.969 1 97.62 125 ALA A O 1
ATOM 1017 N N . TRP A 1 126 ? 22.406 -11.742 -7.375 1 98.25 126 TRP A N 1
ATOM 1018 C CA . TRP A 1 126 ? 21.953 -11.922 -8.75 1 98.25 126 TRP A CA 1
ATOM 1019 C C . TRP A 1 126 ? 22.281 -10.695 -9.594 1 98.25 126 TRP A C 1
ATOM 1021 O O . TRP A 1 126 ? 22.75 -10.82 -10.727 1 98.25 126 TRP A O 1
ATOM 1031 N N . ALA A 1 127 ? 21.953 -9.57 -9.023 1 98.44 127 ALA A N 1
ATOM 1032 C CA . ALA A 1 127 ? 22.234 -8.32 -9.734 1 98.44 127 ALA A CA 1
ATOM 1033 C C . ALA A 1 127 ? 23.703 -8.211 -10.109 1 98.44 127 ALA A C 1
ATOM 1035 O O . ALA A 1 127 ? 24.047 -7.84 -11.234 1 98.44 127 ALA A O 1
ATOM 1036 N N . MET A 1 128 ? 24.547 -8.57 -9.203 1 97.44 128 MET A N 1
ATOM 1037 C CA . MET A 1 128 ? 25.984 -8.547 -9.453 1 97.44 128 MET A CA 1
ATOM 1038 C C . MET A 1 128 ? 26.344 -9.492 -10.594 1 97.44 128 MET A C 1
ATOM 1040 O O . MET A 1 128 ? 27.172 -9.156 -11.438 1 97.44 128 MET A O 1
ATOM 1044 N N . ASN A 1 129 ? 25.766 -10.586 -10.602 1 97.12 129 ASN A N 1
ATOM 1045 C CA . ASN A 1 129 ? 26.047 -11.609 -11.602 1 97.12 129 ASN A CA 1
ATOM 1046 C C . ASN A 1 129 ? 25.719 -11.125 -13.016 1 97.12 129 ASN A C 1
ATOM 1048 O O . ASN A 1 129 ? 26.375 -11.523 -13.984 1 97.12 129 ASN A O 1
ATOM 1052 N N . ILE A 1 130 ? 24.781 -10.273 -13.148 1 96.12 130 ILE A N 1
ATOM 1053 C CA . ILE A 1 130 ? 24.406 -9.805 -14.477 1 96.12 130 ILE A CA 1
ATOM 1054 C C . ILE A 1 130 ? 25.094 -8.469 -14.766 1 96.12 130 ILE A C 1
ATOM 1056 O O . ILE A 1 130 ? 24.859 -7.859 -15.812 1 96.12 130 ILE A O 1
ATOM 1060 N N . GLY A 1 131 ? 25.844 -8.008 -13.742 1 96.94 131 GLY A N 1
ATOM 1061 C CA . GLY A 1 131 ? 26.625 -6.801 -13.953 1 96.94 131 GLY A CA 1
ATOM 1062 C C . GLY A 1 131 ? 25.938 -5.543 -13.453 1 96.94 131 GLY A C 1
ATOM 1063 O O . GLY A 1 131 ? 26.344 -4.43 -13.797 1 96.94 131 GLY A O 1
ATOM 1064 N N . CYS A 1 132 ? 24.844 -5.656 -12.758 1 97.69 132 CYS A N 1
ATOM 1065 C CA . CYS A 1 132 ? 24.141 -4.52 -12.18 1 97.69 132 CYS A CA 1
ATOM 1066 C C . CYS A 1 132 ? 24.625 -4.242 -10.766 1 97.69 132 CYS A C 1
ATOM 1068 O O . CYS A 1 132 ? 24.375 -5.039 -9.852 1 97.69 132 CYS A O 1
ATOM 1070 N N . HIS A 1 133 ? 25.312 -3.152 -10.609 1 96.94 133 HIS A N 1
ATOM 1071 C CA . HIS A 1 133 ? 25.844 -2.793 -9.297 1 96.94 133 HIS A CA 1
ATOM 1072 C C . HIS A 1 133 ? 24.859 -1.924 -8.523 1 96.94 133 HIS A C 1
ATOM 1074 O O . HIS A 1 133 ? 24.734 -0.727 -8.797 1 96.94 133 HIS A O 1
ATOM 1080 N N . LEU A 1 134 ? 24.234 -2.52 -7.484 1 97.25 134 LEU A N 1
ATOM 1081 C CA . LEU A 1 134 ? 23.188 -1.846 -6.738 1 97.25 134 LEU A CA 1
ATOM 1082 C C . LEU A 1 134 ? 23.781 -0.89 -5.707 1 97.25 134 LEU A C 1
ATOM 1084 O O . LEU A 1 134 ? 24.812 -1.174 -5.117 1 97.25 134 LEU A O 1
ATOM 1088 N N . THR A 1 135 ? 23.078 0.162 -5.543 1 95.19 135 THR A N 1
ATOM 1089 C CA . THR A 1 135 ? 23.5 1.169 -4.582 1 95.19 135 THR A CA 1
ATOM 1090 C C . THR A 1 135 ? 23.062 0.796 -3.168 1 95.19 135 THR A C 1
ATOM 1092 O O . THR A 1 135 ? 21.906 0.457 -2.945 1 95.19 135 THR A O 1
ATOM 1095 N N . ILE A 1 136 ? 23.953 0.832 -2.275 1 91.69 136 ILE A N 1
ATOM 1096 C CA . ILE A 1 136 ? 23.625 0.623 -0.87 1 91.69 136 ILE A CA 1
ATOM 1097 C C . ILE A 1 136 ? 23.828 1.924 -0.095 1 91.69 136 ILE A C 1
ATOM 1099 O O . ILE A 1 136 ? 24.953 2.316 0.201 1 91.69 136 ILE A O 1
ATOM 1103 N N . PRO A 1 137 ? 22.672 2.504 0.163 1 87.31 137 PRO A N 1
ATOM 1104 C CA . PRO A 1 137 ? 22.781 3.775 0.877 1 87.31 137 PRO A CA 1
ATOM 1105 C C . PRO A 1 137 ? 23.422 3.623 2.258 1 87.31 137 PRO A C 1
ATOM 1107 O O . PRO A 1 137 ? 23.344 2.547 2.857 1 87.31 137 PRO A O 1
ATOM 1110 N N . GLN A 1 138 ? 23.969 4.793 2.668 1 79.44 138 GLN A N 1
ATOM 1111 C CA . GLN A 1 138 ? 24.547 4.809 4.004 1 79.44 138 GLN A CA 1
ATOM 1112 C C . GLN A 1 138 ? 23.469 4.707 5.078 1 79.44 138 GLN A C 1
ATOM 1114 O O . GLN A 1 138 ? 22.375 5.277 4.93 1 79.44 138 GLN A O 1
ATOM 1119 N N . SER A 1 139 ? 23.625 3.957 6.07 1 78.62 139 SER A N 1
ATOM 1120 C CA . SER A 1 139 ? 22.75 3.865 7.234 1 78.62 139 SER A CA 1
ATOM 1121 C C . SER A 1 139 ? 21.438 3.164 6.891 1 78.62 139 SER A C 1
ATOM 1123 O O . SER A 1 139 ? 20.359 3.58 7.34 1 78.62 139 SER A O 1
ATOM 1125 N N . CYS A 1 140 ? 21.531 2.27 5.992 1 85.56 140 CYS A N 1
ATOM 1126 C CA . CYS A 1 140 ? 20.328 1.465 5.754 1 85.56 140 CYS A CA 1
ATOM 1127 C C . CYS A 1 140 ? 20.328 0.233 6.648 1 85.56 140 CYS A C 1
ATOM 1129 O O . CYS A 1 140 ? 21.375 -0.229 7.094 1 85.56 140 CYS A O 1
ATOM 1131 N N . GLU A 1 141 ? 19.172 -0.113 6.996 1 87.12 141 GLU A N 1
ATOM 1132 C CA . GLU A 1 141 ? 18.984 -1.257 7.883 1 87.12 141 GLU A CA 1
ATOM 1133 C C . GLU A 1 141 ? 19.703 -2.494 7.34 1 87.12 141 GLU A C 1
ATOM 1135 O O . GLU A 1 141 ? 20.25 -3.293 8.109 1 87.12 141 GLU A O 1
ATOM 1140 N N . PHE A 1 142 ? 19.703 -2.617 6.074 1 91.12 142 PHE A N 1
ATOM 1141 C CA . PHE A 1 142 ? 20.328 -3.744 5.395 1 91.12 142 PHE A CA 1
ATOM 1142 C C . PHE A 1 142 ? 21.828 -3.809 5.727 1 91.12 142 PHE A C 1
ATOM 1144 O O . PHE A 1 142 ? 22.344 -4.879 6.055 1 91.12 142 PHE A O 1
ATOM 1151 N N . GLN A 1 143 ? 22.438 -2.664 5.645 1 88.62 143 GLN A N 1
ATOM 1152 C CA . GLN A 1 143 ? 23.875 -2.596 5.918 1 88.62 143 GLN A CA 1
ATOM 1153 C C . GLN A 1 143 ? 24.172 -2.898 7.383 1 88.62 143 GLN A C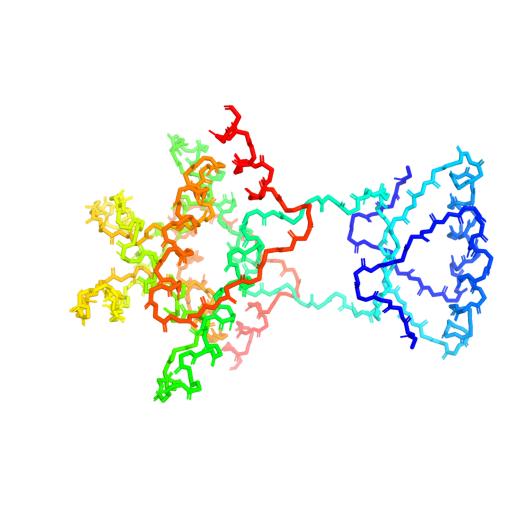 1
ATOM 1155 O O . GLN A 1 143 ? 25.172 -3.541 7.699 1 88.62 143 GLN A O 1
ATOM 1160 N N . LEU A 1 144 ? 23.297 -2.471 8.164 1 83.56 144 LEU A N 1
ATOM 1161 C CA . LEU A 1 144 ? 23.453 -2.729 9.594 1 83.56 144 LEU A CA 1
ATOM 1162 C C . LEU A 1 144 ? 23.391 -4.223 9.883 1 83.56 144 LEU A C 1
ATOM 1164 O O . LEU A 1 144 ? 24.188 -4.742 10.672 1 83.56 144 LEU A O 1
ATOM 1168 N N . LEU A 1 145 ? 22.516 -4.855 9.305 1 87.69 145 LEU A N 1
ATOM 1169 C CA . LEU A 1 145 ? 22.359 -6.293 9.5 1 87.69 145 LEU A CA 1
ATOM 1170 C C . LEU A 1 145 ? 23.531 -7.055 8.891 1 87.69 145 LEU A C 1
ATOM 1172 O O . LEU A 1 145 ? 23.984 -8.062 9.445 1 87.69 145 LEU A O 1
ATOM 1176 N N . ARG A 1 146 ? 23.922 -6.566 7.777 1 87.81 146 ARG A N 1
ATOM 1177 C CA . ARG A 1 146 ? 25.062 -7.191 7.121 1 87.81 146 ARG A CA 1
ATOM 1178 C C . ARG A 1 146 ? 26.297 -7.137 8.008 1 87.81 146 ARG A C 1
ATOM 1180 O O . ARG A 1 146 ? 27.031 -8.117 8.117 1 87.81 146 ARG A O 1
ATOM 1187 N N . ASP A 1 147 ? 26.438 -6.023 8.586 1 86.44 147 ASP A N 1
ATOM 1188 C CA . ASP A 1 147 ? 27.594 -5.832 9.469 1 86.44 147 ASP A CA 1
ATOM 1189 C C . ASP A 1 147 ? 27.484 -6.723 10.703 1 86.44 147 ASP A C 1
ATOM 1191 O O . ASP A 1 147 ? 28.5 -7.199 11.219 1 86.44 147 ASP A O 1
ATOM 1195 N N . LYS A 1 148 ? 26.281 -6.992 11.125 1 83.5 148 LYS A N 1
ATOM 1196 C CA . LYS A 1 148 ? 26.047 -7.836 12.297 1 83.5 148 LYS A CA 1
ATOM 1197 C C . LYS A 1 148 ? 26.312 -9.305 11.977 1 83.5 148 LYS A C 1
ATOM 1199 O O . LYS A 1 148 ? 26.734 -10.062 12.844 1 83.5 148 LYS A O 1
ATOM 1204 N N . GLN A 1 149 ? 26.016 -9.703 10.797 1 82.31 149 GLN A N 1
ATOM 1205 C CA . GLN A 1 149 ? 26.234 -11.094 10.406 1 82.31 149 GLN A CA 1
ATOM 1206 C C . GLN A 1 149 ? 27.719 -11.375 10.172 1 82.31 149 GLN A C 1
ATOM 1208 O O . GLN A 1 149 ? 28.172 -12.508 10.312 1 82.31 149 GLN A O 1
ATOM 1213 N N . GLU A 1 150 ? 28.484 -10.367 9.719 1 70.06 150 GLU A N 1
ATOM 1214 C CA . GLU A 1 150 ? 29.906 -10.539 9.469 1 70.06 150 GLU A CA 1
ATOM 1215 C C . GLU A 1 150 ? 30.719 -10.375 10.75 1 70.06 150 GLU A C 1
ATOM 1217 O O . GLU A 1 150 ? 31.891 -10.758 10.805 1 70.06 150 GLU A O 1
ATOM 1222 N N . ALA A 1 151 ? 30.109 -9.914 11.75 1 58.75 151 ALA A N 1
ATOM 1223 C CA . ALA A 1 151 ? 30.812 -9.852 13.023 1 58.75 151 ALA A CA 1
ATOM 1224 C C . ALA A 1 151 ? 30.688 -11.172 13.781 1 58.75 151 ALA A C 1
ATOM 1226 O O . ALA A 1 151 ? 29.688 -11.883 13.641 1 58.75 151 ALA A O 1
ATOM 1227 N N . MET B 1 1 ? 0.552 18.281 21.984 1 58.5 1 MET B N 1
ATOM 1228 C CA . MET B 1 1 ? -0.015 19.203 21.016 1 58.5 1 MET B CA 1
ATOM 1229 C C . MET B 1 1 ? -1.182 18.562 20.266 1 58.5 1 MET B C 1
ATOM 1231 O O . MET B 1 1 ? -1.168 17.359 20 1 58.5 1 MET B O 1
ATOM 1235 N N . ASN B 1 2 ? -2.373 19.109 20.359 1 66.88 2 ASN B N 1
ATOM 1236 C CA . ASN B 1 2 ? -3.619 18.547 19.844 1 66.88 2 ASN B CA 1
ATOM 1237 C C . ASN B 1 2 ? -3.77 18.812 18.344 1 66.88 2 ASN B C 1
ATOM 1239 O O . ASN B 1 2 ? -4.586 19.641 17.938 1 66.88 2 ASN B O 1
ATOM 1243 N N . PHE B 1 3 ? -2.729 18.609 17.562 1 77.75 3 PHE B N 1
ATOM 1244 C CA . PHE B 1 3 ? -2.93 18.797 16.141 1 77.75 3 PHE B CA 1
ATOM 1245 C C . PHE B 1 3 ? -3.469 17.531 15.484 1 77.75 3 PHE B C 1
ATOM 1247 O O . PHE B 1 3 ? -2.984 16.422 15.766 1 77.75 3 PHE B O 1
ATOM 1254 N N . PRO B 1 4 ? -4.539 17.828 14.797 1 76.56 4 PRO B N 1
ATOM 1255 C CA . PRO B 1 4 ? -5.086 16.656 14.109 1 76.56 4 PRO B CA 1
ATOM 1256 C C . PRO B 1 4 ? -4.039 15.922 13.273 1 76.56 4 PRO B C 1
ATOM 1258 O O . PRO B 1 4 ? -3.16 16.547 12.68 1 76.56 4 PRO B O 1
ATOM 1261 N N . GLN B 1 5 ? -4.113 14.68 13.234 1 76.44 5 GLN B N 1
ATOM 1262 C CA . GLN B 1 5 ? -3.164 13.828 12.516 1 76.44 5 GLN B CA 1
ATOM 1263 C C . GLN B 1 5 ? -3.203 14.109 11.016 1 76.44 5 GLN B C 1
ATOM 1265 O O . GLN B 1 5 ? -2.176 14.031 10.336 1 76.44 5 GLN B O 1
ATOM 1270 N N . ASP B 1 6 ? -4.367 14.531 10.609 1 80.19 6 ASP B N 1
ATOM 1271 C CA . ASP B 1 6 ? -4.523 14.711 9.172 1 80.19 6 ASP B CA 1
ATOM 1272 C C . ASP B 1 6 ? -4.152 16.141 8.758 1 80.19 6 ASP B C 1
ATOM 1274 O O . ASP B 1 6 ? -4.262 16.5 7.582 1 80.19 6 ASP B O 1
ATOM 1278 N N . GLY B 1 7 ? -3.773 16.906 9.594 1 87.81 7 GLY B N 1
ATOM 1279 C CA . GLY B 1 7 ? -3.33 18.266 9.289 1 87.81 7 GLY B CA 1
ATOM 1280 C C . GLY B 1 7 ? -4.383 19.312 9.586 1 87.81 7 GLY B C 1
ATOM 1281 O O . GLY B 1 7 ? -5.535 18.984 9.867 1 87.81 7 GLY B O 1
ATOM 1282 N N . ILE B 1 8 ? -4.012 20.547 9.641 1 88.88 8 ILE B N 1
ATOM 1283 C CA . ILE B 1 8 ? -4.883 21.688 9.906 1 88.88 8 ILE B CA 1
ATOM 1284 C C . ILE B 1 8 ? -4.848 22.656 8.727 1 88.88 8 ILE B C 1
ATOM 1286 O O . ILE B 1 8 ? -3.805 22.828 8.094 1 88.88 8 ILE B O 1
ATOM 1290 N N . LYS B 1 9 ? -6.039 23.172 8.414 1 90.19 9 LYS B N 1
ATOM 1291 C CA . LYS B 1 9 ? -6.082 24.188 7.363 1 90.19 9 LYS B CA 1
ATOM 1292 C C . LYS B 1 9 ? -5.41 25.469 7.824 1 90.19 9 LYS B C 1
ATOM 1294 O O . LYS B 1 9 ? -5.855 26.109 8.781 1 90.19 9 LYS B O 1
ATOM 1299 N N . LEU B 1 10 ? -4.391 25.781 7.152 1 93.19 10 LEU B N 1
ATOM 1300 C CA . LEU B 1 10 ? -3.666 27.016 7.43 1 93.19 10 LEU B CA 1
ATOM 1301 C C . LEU B 1 10 ? -4.098 28.125 6.477 1 93.19 10 LEU B C 1
ATOM 1303 O O . LEU B 1 10 ? -4.105 27.938 5.258 1 93.19 10 LEU B O 1
ATOM 1307 N N . HIS B 1 11 ? -4.578 29.125 6.961 1 94 11 HIS B N 1
ATOM 1308 C CA . HIS B 1 11 ? -4.961 30.297 6.188 1 94 11 HIS B CA 1
ATOM 1309 C C . HIS B 1 11 ? -4.609 31.578 6.934 1 94 11 HIS B C 1
ATOM 1311 O O . HIS B 1 11 ? -4.152 31.531 8.078 1 94 11 HIS B O 1
ATOM 1317 N N . ARG B 1 12 ? -4.828 32.656 6.23 1 93.12 12 ARG B N 1
ATOM 1318 C CA . ARG B 1 12 ? -4.414 33.969 6.746 1 93.12 12 ARG B CA 1
ATOM 1319 C C . ARG B 1 12 ? -5.016 34.219 8.117 1 93.12 12 ARG B C 1
ATOM 1321 O O . ARG B 1 12 ? -4.34 34.75 9.016 1 93.12 12 ARG B O 1
ATOM 1328 N N . GLY B 1 13 ? -6.215 33.719 8.312 1 92.69 13 GLY B N 1
ATOM 1329 C CA . GLY B 1 13 ? -6.969 34.031 9.516 1 92.69 13 GLY B CA 1
ATOM 1330 C C . GLY B 1 13 ? -6.496 33.281 10.734 1 92.69 13 GLY B C 1
ATOM 1331 O O . GLY B 1 13 ? -6.742 33.688 11.867 1 92.69 13 GLY B O 1
ATOM 1332 N N . ASN B 1 14 ? -5.852 32.188 10.555 1 93.62 14 ASN B N 1
ATOM 1333 C CA . ASN B 1 14 ? -5.5 31.391 11.719 1 93.62 14 ASN B CA 1
ATOM 1334 C C . ASN B 1 14 ? -3.99 31.234 11.867 1 93.62 14 ASN B C 1
ATOM 1336 O O . ASN B 1 14 ? -3.516 30.531 12.758 1 93.62 14 ASN B O 1
ATOM 1340 N N . PHE B 1 15 ? -3.287 31.906 11.055 1 93.56 15 PHE B N 1
ATOM 1341 C CA . PHE B 1 15 ? -1.838 31.75 11 1 93.56 15 PHE B CA 1
ATOM 1342 C C . PHE B 1 15 ? -1.198 32.125 12.328 1 93.56 15 PHE B C 1
ATOM 1344 O O . PHE B 1 15 ? -0.397 31.375 12.875 1 93.56 15 PHE B O 1
ATOM 1351 N N . THR B 1 16 ? -1.54 33.25 12.891 1 91.81 16 THR B N 1
ATOM 1352 C CA . THR B 1 16 ? -0.957 33.75 14.125 1 91.81 16 THR B CA 1
ATOM 1353 C C . THR B 1 16 ? -1.324 32.844 15.305 1 91.81 16 THR B C 1
ATOM 1355 O O . THR B 1 16 ? -0.474 32.531 16.141 1 91.81 16 THR B O 1
ATOM 1358 N N . ALA B 1 17 ? -2.561 32.438 15.336 1 92.75 17 ALA B N 1
ATOM 1359 C CA . ALA B 1 17 ? -3.023 31.578 16.422 1 92.75 17 ALA B CA 1
ATOM 1360 C C . ALA B 1 17 ? -2.289 30.234 16.422 1 92.75 17 ALA B C 1
ATOM 1362 O O . ALA B 1 17 ? -1.896 29.734 17.469 1 92.75 17 ALA B O 1
ATOM 1363 N N . ILE B 1 18 ? -2.123 29.703 15.266 1 92.25 18 ILE B N 1
ATOM 1364 C CA . ILE B 1 18 ? -1.436 28.422 15.133 1 92.25 18 ILE B CA 1
ATOM 1365 C C . ILE B 1 18 ? 0.03 28.578 15.539 1 92.25 18 ILE B C 1
ATOM 1367 O O . ILE B 1 18 ? 0.584 27.734 16.234 1 92.25 18 ILE B O 1
ATOM 1371 N N . GLY B 1 19 ? 0.597 29.609 15.117 1 91.5 19 GLY B N 1
ATOM 1372 C CA . GLY B 1 19 ? 1.961 29.906 15.531 1 91.5 19 GLY B CA 1
ATOM 1373 C C . GLY B 1 19 ? 2.125 29.984 17.031 1 91.5 19 GLY B C 1
ATOM 1374 O O . GLY B 1 19 ? 3.088 29.453 17.594 1 91.5 19 GLY B O 1
ATOM 1375 N N . ARG B 1 20 ? 1.218 30.672 17.641 1 91.56 20 ARG B N 1
ATOM 1376 C CA . ARG B 1 20 ? 1.259 30.828 19.094 1 91.56 20 ARG B CA 1
ATOM 1377 C C . ARG B 1 20 ? 1.112 29.484 19.797 1 91.56 20 ARG B C 1
ATOM 1379 O O . ARG B 1 20 ? 1.673 29.281 20.875 1 91.56 20 ARG B O 1
ATOM 1386 N N . GLN B 1 21 ? 0.385 28.641 19.172 1 91.44 21 GLN B N 1
ATOM 1387 C CA . GLN B 1 21 ? 0.178 27.312 19.75 1 91.44 21 GLN B CA 1
ATOM 1388 C C . GLN B 1 21 ? 1.441 26.469 19.656 1 91.44 21 GLN B C 1
ATOM 1390 O O . GLN B 1 21 ? 1.741 25.688 20.562 1 91.44 21 GLN B O 1
ATOM 1395 N N . ILE B 1 22 ? 2.182 26.641 18.641 1 92.5 22 ILE B N 1
ATOM 1396 C CA . ILE B 1 22 ? 3.348 25.812 18.375 1 92.5 22 ILE B CA 1
ATOM 1397 C C . ILE B 1 22 ? 4.562 26.359 19.125 1 92.5 22 ILE B C 1
ATOM 1399 O O . ILE B 1 22 ? 5.414 25.594 19.578 1 92.5 22 ILE B O 1
ATOM 1403 N N . GLN B 1 23 ? 4.605 27.625 19.344 1 91.69 23 GLN B N 1
ATOM 1404 C CA . GLN B 1 23 ? 5.77 28.359 19.828 1 91.69 23 GLN B CA 1
ATOM 1405 C C . GLN B 1 23 ? 6.238 27.828 21.188 1 91.69 23 GLN B C 1
ATOM 1407 O O . GLN B 1 23 ? 7.43 27.594 21.391 1 91.69 23 GLN B O 1
ATOM 1412 N N . PRO B 1 24 ? 5.324 27.547 22.094 1 92.5 24 PRO B N 1
ATOM 1413 C CA . PRO B 1 24 ? 5.773 27.062 23.391 1 92.5 24 PRO B CA 1
ATOM 1414 C C . PRO B 1 24 ? 6.516 25.719 23.297 1 92.5 24 PRO B C 1
ATOM 1416 O O . PRO B 1 24 ? 7.461 25.484 24.047 1 92.5 24 PRO B O 1
ATOM 141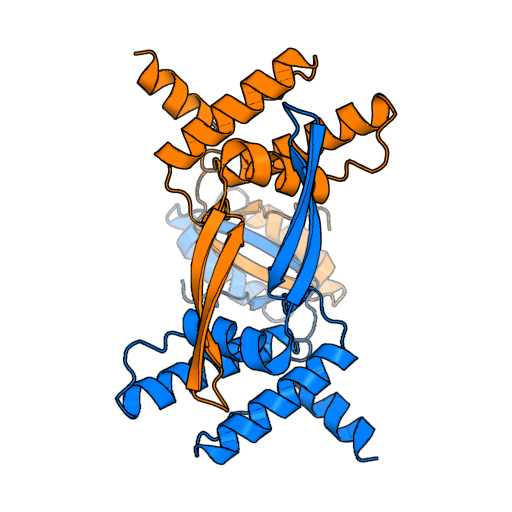9 N N . TYR B 1 25 ? 6.086 24.938 22.406 1 92.12 25 TYR B N 1
ATOM 1420 C CA . TYR B 1 25 ? 6.723 23.641 22.25 1 92.12 25 TYR B CA 1
ATOM 1421 C C . TYR B 1 25 ? 8.125 23.781 21.672 1 92.12 25 TYR B C 1
ATOM 1423 O O . TYR B 1 25 ? 9.047 23.062 22.078 1 92.12 25 TYR B O 1
ATOM 1431 N N . LEU B 1 26 ? 8.227 24.625 20.844 1 92.88 26 LEU B N 1
ATOM 1432 C CA . LEU B 1 26 ? 9.539 24.859 20.234 1 92.88 26 LEU B CA 1
ATOM 1433 C C . LEU B 1 26 ? 10.5 25.469 21.25 1 92.88 26 LEU B C 1
ATOM 1435 O O . LEU B 1 26 ? 11.688 25.141 21.266 1 92.88 26 LEU B O 1
ATOM 1439 N N . GLU B 1 27 ? 9.953 26.344 22.062 1 93 27 GLU B N 1
ATOM 1440 C CA . GLU B 1 27 ? 10.766 26.969 23.094 1 93 27 GLU B CA 1
ATOM 1441 C C . GLU B 1 27 ? 11.242 25.953 24.125 1 93 27 GLU B C 1
ATOM 1443 O O . GLU B 1 27 ? 12.32 26.109 24.703 1 93 27 GLU B O 1
ATOM 1448 N N . ASP B 1 28 ? 10.398 24.922 24.219 1 93.81 28 ASP B N 1
ATOM 1449 C CA . ASP B 1 28 ? 10.758 23.844 25.141 1 93.81 28 ASP B CA 1
ATOM 1450 C C . ASP B 1 28 ? 11.805 22.922 24.531 1 93.81 28 ASP B C 1
ATOM 1452 O O . ASP B 1 28 ? 12.211 21.938 25.141 1 93.81 28 ASP B O 1
ATOM 1456 N N . GLY B 1 29 ? 12.164 23.172 23.328 1 91.62 29 GLY B N 1
ATOM 1457 C CA . GLY B 1 29 ? 13.227 22.422 22.688 1 91.62 29 GLY B CA 1
ATOM 1458 C C . GLY B 1 29 ? 12.711 21.312 21.781 1 91.62 29 GLY B C 1
ATOM 1459 O O . GLY B 1 29 ? 13.5 20.578 21.203 1 91.62 29 GLY B O 1
ATOM 1460 N N . LYS B 1 30 ? 11.43 21.266 21.656 1 91.94 30 LYS B N 1
ATOM 1461 C CA . LYS B 1 30 ? 10.859 20.219 20.797 1 91.94 30 LYS B CA 1
ATOM 1462 C C . LYS B 1 30 ? 10.984 20.594 19.328 1 91.94 30 LYS B C 1
ATOM 1464 O O . LYS B 1 30 ? 10.953 21.781 18.969 1 91.94 30 LYS B O 1
ATOM 1469 N N . CYS B 1 31 ? 11.195 19.594 18.531 1 93.69 31 CYS B N 1
ATOM 1470 C CA . CYS B 1 31 ? 11.273 19.766 17.078 1 93.69 31 CYS B CA 1
ATOM 1471 C C . CYS B 1 31 ? 10.156 19.016 16.375 1 93.69 31 CYS B C 1
ATOM 1473 O O . CYS B 1 31 ? 9.742 17.938 16.844 1 93.69 31 CYS B O 1
ATOM 1475 N N . PHE B 1 32 ? 9.711 19.672 15.273 1 91.75 32 PHE B N 1
ATOM 1476 C CA . PHE B 1 32 ? 8.609 19.047 14.547 1 91.75 32 PHE B CA 1
ATOM 1477 C C . PHE B 1 32 ? 8.922 18.969 13.062 1 91.75 32 PHE B C 1
ATOM 1479 O O . PHE B 1 32 ? 9.711 19.75 12.539 1 91.75 32 PHE B O 1
ATOM 1486 N N . ARG B 1 33 ? 8.438 17.922 12.508 1 91.62 33 ARG B N 1
ATOM 1487 C CA . ARG B 1 33 ? 8.383 17.891 11.055 1 91.62 33 ARG B CA 1
ATOM 1488 C C . ARG B 1 33 ? 7.125 18.578 10.539 1 91.62 33 ARG B C 1
ATOM 1490 O O . ARG B 1 33 ? 6.012 18.188 10.883 1 91.62 33 ARG B O 1
ATOM 1497 N N . MET B 1 34 ? 7.336 19.594 9.766 1 92.38 34 MET B N 1
ATOM 1498 C CA . MET B 1 34 ? 6.207 20.344 9.219 1 92.38 34 MET B CA 1
ATOM 1499 C C . MET B 1 34 ? 6.051 20.062 7.727 1 92.38 34 MET B C 1
ATOM 1501 O O . MET B 1 34 ? 6.984 20.281 6.949 1 92.38 34 MET B O 1
ATOM 1505 N N . VAL B 1 35 ? 4.93 19.609 7.352 1 92.06 35 VAL B N 1
ATOM 1506 C CA . VAL B 1 35 ? 4.598 19.375 5.949 1 92.06 35 VAL B CA 1
ATOM 1507 C C . VAL B 1 35 ? 3.512 20.359 5.512 1 92.06 35 VAL B C 1
ATOM 1509 O O . VAL B 1 35 ? 2.5 20.531 6.199 1 92.06 35 VAL B O 1
ATOM 1512 N N . LEU B 1 36 ? 3.822 21.016 4.441 1 91.19 36 LEU B N 1
ATOM 1513 C CA . LEU B 1 36 ? 2.873 21.984 3.906 1 91.19 36 LEU B CA 1
ATOM 1514 C C . LEU B 1 36 ? 2.443 21.609 2.494 1 91.19 36 LEU B C 1
ATOM 1516 O O . LEU B 1 36 ? 3.285 21.406 1.615 1 91.19 36 LEU B O 1
ATOM 1520 N N . LYS B 1 37 ? 1.191 21.375 2.324 1 89.44 37 LYS B N 1
ATOM 1521 C CA . LYS B 1 37 ? 0.613 21.062 1.017 1 89.44 37 LYS B CA 1
ATOM 1522 C C . LYS B 1 37 ? -0.564 21.984 0.711 1 89.44 37 LYS B C 1
ATOM 1524 O O . LYS B 1 37 ? -1.243 22.469 1.625 1 89.44 37 LYS B O 1
ATOM 1529 N N . PRO B 1 38 ? -0.698 22.297 -0.545 1 88.88 38 PRO B N 1
ATOM 1530 C CA . PRO B 1 38 ? -1.887 23.078 -0.869 1 88.88 38 PRO B CA 1
ATOM 1531 C C . PRO B 1 38 ? -3.172 22.469 -0.318 1 88.88 38 PRO B C 1
ATOM 1533 O O . PRO B 1 38 ? -3.334 21.25 -0.334 1 88.88 38 PRO B O 1
ATOM 1536 N N . TRP B 1 39 ? -3.994 23.25 0.267 1 86.75 39 TRP B N 1
ATOM 1537 C CA . TRP B 1 39 ? -5.254 22.781 0.837 1 86.75 39 TRP B CA 1
ATOM 1538 C C . TRP B 1 39 ? -6.23 22.375 -0.26 1 86.75 39 TRP B C 1
ATOM 1540 O O . TRP B 1 39 ? -6.461 23.141 -1.207 1 86.75 39 TRP B O 1
ATOM 1550 N N . ARG B 1 40 ? -6.57 21.203 -0.262 1 80.12 40 ARG B N 1
ATOM 1551 C CA . ARG B 1 40 ? -7.625 20.703 -1.143 1 80.12 40 ARG B CA 1
ATOM 1552 C C . ARG B 1 40 ? -8.828 20.234 -0.34 1 80.12 40 ARG B C 1
ATOM 1554 O O . ARG B 1 40 ? -8.68 19.531 0.668 1 80.12 40 ARG B O 1
ATOM 1561 N N . GLU B 1 41 ? -9.961 20.984 -0.536 1 69.94 41 GLU B N 1
ATOM 1562 C CA . GLU B 1 41 ? -11.172 20.531 0.142 1 69.94 41 GLU B CA 1
ATOM 1563 C C . GLU B 1 41 ? -11.328 19.016 0.025 1 69.94 41 GLU B C 1
ATOM 1565 O O . GLU B 1 41 ? -10.898 18.422 -0.962 1 69.94 41 GLU B O 1
ATOM 1570 N N . ARG B 1 42 ? -11.523 18.578 1.268 1 62.41 42 ARG B N 1
ATOM 1571 C CA . ARG B 1 42 ? -11.617 17.125 1.379 1 62.41 42 ARG B CA 1
ATOM 1572 C C . ARG B 1 42 ? -12.453 16.531 0.247 1 62.41 42 ARG B C 1
ATOM 1574 O O . ARG B 1 42 ? -13.562 17 -0.021 1 62.41 42 ARG B O 1
ATOM 1581 N N . ARG B 1 43 ? -11.68 16.078 -0.682 1 61 43 ARG B N 1
ATOM 1582 C CA . ARG B 1 43 ? -12.344 15.383 -1.781 1 61 43 ARG B CA 1
ATOM 1583 C C . ARG B 1 43 ? -13.219 14.25 -1.262 1 61 43 ARG B C 1
ATOM 1585 O O . ARG B 1 43 ? -13.016 13.766 -0.144 1 61 43 ARG B O 1
ATOM 1592 N N . SER B 1 44 ? -14.219 14.07 -1.991 1 73.75 44 SER B N 1
ATOM 1593 C CA . SER B 1 44 ? -15.07 12.898 -1.839 1 73.75 44 SER B CA 1
ATOM 1594 C C . SER B 1 44 ? -14.25 11.656 -1.49 1 73.75 44 SER B C 1
ATOM 1596 O O . SER B 1 44 ? -13.102 11.539 -1.908 1 73.75 44 SER B O 1
ATOM 1598 N N . LEU B 1 45 ? -14.75 10.93 -0.4 1 85.31 45 LEU B N 1
ATOM 1599 C CA . LEU B 1 45 ? -14.141 9.648 -0.059 1 85.31 45 LEU B CA 1
ATOM 1600 C C . LEU B 1 45 ? -14.023 8.758 -1.292 1 85.31 45 LEU B C 1
ATOM 1602 O O . LEU B 1 45 ? -15.008 8.547 -2.008 1 85.31 45 LEU B O 1
ATOM 1606 N N . SER B 1 46 ? -12.891 8.328 -1.565 1 89.88 46 SER B N 1
ATOM 1607 C CA . SER B 1 46 ? -12.68 7.488 -2.736 1 89.88 46 SER B CA 1
ATOM 1608 C C . SER B 1 46 ? -13.375 6.137 -2.578 1 89.88 46 SER B C 1
ATOM 1610 O O . SER B 1 46 ? -13.656 5.707 -1.459 1 89.88 46 SER B O 1
ATOM 1612 N N . GLN B 1 47 ? -13.68 5.52 -3.629 1 93.19 47 GLN B N 1
ATOM 1613 C CA . GLN B 1 47 ? -14.289 4.199 -3.588 1 93.19 47 GLN B CA 1
ATOM 1614 C C . GLN B 1 47 ? -13.406 3.203 -2.844 1 93.19 47 GLN B C 1
ATOM 1616 O O . GLN B 1 47 ? -13.906 2.32 -2.145 1 93.19 47 GLN B O 1
ATOM 1621 N N . ASN B 1 4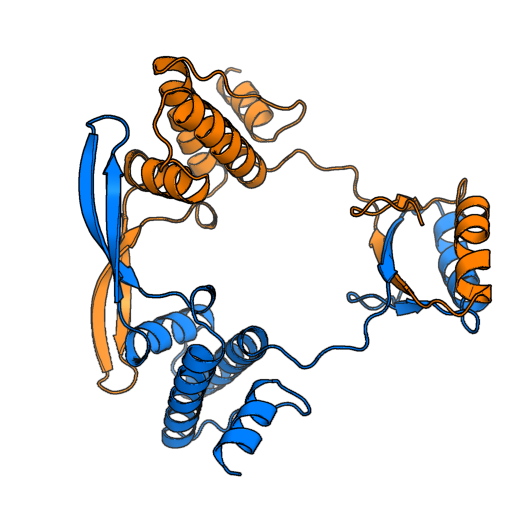8 ? -12.125 3.352 -3.02 1 93.56 48 ASN B N 1
ATOM 1622 C CA . ASN B 1 48 ? -11.203 2.469 -2.311 1 93.56 48 ASN B CA 1
ATOM 1623 C C . ASN B 1 48 ? -11.281 2.68 -0.8 1 93.56 48 ASN B C 1
ATOM 1625 O O . ASN B 1 48 ? -11.32 1.715 -0.036 1 93.56 48 ASN B O 1
ATOM 1629 N N . ALA B 1 49 ? -11.273 3.896 -0.413 1 91.81 49 ALA B N 1
ATOM 1630 C CA . ALA B 1 49 ? -11.406 4.203 1.009 1 91.81 49 ALA B CA 1
ATOM 1631 C C . ALA B 1 49 ? -12.719 3.666 1.566 1 91.81 49 ALA B C 1
ATOM 1633 O O . ALA B 1 49 ? -12.758 3.119 2.67 1 91.81 49 ALA B O 1
ATOM 1634 N N . LEU B 1 50 ? -13.727 3.82 0.793 1 95.38 50 LEU B N 1
ATOM 1635 C CA . LEU B 1 50 ? -15.031 3.309 1.193 1 95.38 50 LEU B CA 1
ATOM 1636 C C . LEU B 1 50 ? -15 1.793 1.355 1 95.38 50 LEU B C 1
ATOM 1638 O O . LEU B 1 50 ? -15.523 1.256 2.334 1 95.38 50 LEU B O 1
ATOM 1642 N N . SER B 1 51 ? -14.398 1.136 0.429 1 97.25 51 SER B N 1
ATOM 1643 C CA . SER B 1 51 ? -14.305 -0.319 0.5 1 97.25 51 SER B CA 1
ATOM 1644 C C . SER B 1 51 ? -13.625 -0.769 1.789 1 97.25 51 SER B C 1
ATOM 1646 O O . SER B 1 51 ? -14.086 -1.709 2.443 1 97.25 51 SER B O 1
ATOM 1648 N N . HIS B 1 52 ? -12.609 -0.104 2.17 1 97 52 HIS B N 1
ATOM 1649 C CA . HIS B 1 52 ? -11.891 -0.461 3.387 1 97 52 HIS B CA 1
ATOM 1650 C C . HIS B 1 52 ? -12.734 -0.197 4.625 1 97 52 HIS B C 1
ATOM 1652 O O . HIS B 1 52 ? -12.695 -0.97 5.586 1 97 52 HIS B O 1
ATOM 1658 N N . MET B 1 53 ? -13.438 0.898 4.559 1 96.44 53 MET B N 1
ATOM 1659 C CA . MET B 1 53 ? -14.375 1.154 5.645 1 96.44 53 MET B CA 1
ATOM 1660 C C . MET B 1 53 ? -15.398 0.026 5.758 1 96.44 53 MET B C 1
ATOM 1662 O O . MET B 1 53 ? -15.695 -0.442 6.859 1 96.44 53 MET B O 1
ATOM 1666 N N . TRP B 1 54 ? -15.898 -0.349 4.648 1 98 54 TRP B N 1
ATOM 1667 C CA . TRP B 1 54 ? -16.906 -1.406 4.605 1 98 54 TRP B CA 1
ATOM 1668 C C . TRP B 1 54 ? -16.328 -2.723 5.117 1 98 54 TRP B C 1
ATOM 1670 O O . TRP B 1 54 ? -17.016 -3.465 5.832 1 98 54 TRP B O 1
ATOM 1680 N N . TYR B 1 55 ? -15.039 -3.064 4.758 1 98.56 55 TYR B N 1
ATOM 1681 C CA . TYR B 1 55 ? -14.43 -4.297 5.246 1 98.56 55 TYR B CA 1
ATOM 1682 C C . TYR B 1 55 ? -14.398 -4.328 6.77 1 98.56 55 TYR B C 1
ATOM 1684 O O . TYR B 1 55 ? -14.656 -5.367 7.379 1 98.56 55 TYR B O 1
ATOM 1692 N N . SER B 1 56 ? -14.156 -3.203 7.324 1 98.38 56 SER B N 1
ATOM 1693 C CA . SER B 1 56 ? -14.117 -3.109 8.781 1 98.38 56 SER B CA 1
ATOM 1694 C C . SER B 1 56 ? -15.508 -3.299 9.383 1 98.38 56 SER B C 1
ATOM 1696 O O . SER B 1 56 ? -15.664 -4.008 10.383 1 98.38 56 SER B O 1
ATOM 1698 N N . GLU B 1 57 ? -16.453 -2.693 8.781 1 98.19 57 GLU B N 1
ATOM 1699 C CA . GLU B 1 57 ? -17.828 -2.822 9.266 1 98.19 57 GLU B CA 1
ATOM 1700 C C . GLU B 1 57 ? -18.328 -4.266 9.156 1 98.19 57 GLU B C 1
ATOM 1702 O O . GLU B 1 57 ? -18.938 -4.785 10.086 1 98.19 57 GLU B O 1
ATOM 1707 N N . ILE B 1 58 ? -18.062 -4.852 8.086 1 98.44 58 ILE B N 1
ATOM 1708 C CA . ILE B 1 58 ? -18.484 -6.23 7.855 1 98.44 58 ILE B CA 1
ATOM 1709 C C . ILE B 1 58 ? -17.766 -7.16 8.828 1 98.44 58 ILE B C 1
ATOM 1711 O O . ILE B 1 58 ? -18.375 -8.086 9.375 1 98.44 58 ILE B O 1
ATOM 1715 N N . SER B 1 59 ? -16.516 -6.93 9 1 98.56 59 SER B N 1
ATOM 1716 C CA . SER B 1 59 ? -15.742 -7.691 9.969 1 98.56 59 SER B CA 1
ATOM 1717 C C . SER B 1 59 ? -16.375 -7.641 11.352 1 98.56 59 SER B C 1
ATOM 1719 O O . SER B 1 59 ? -16.625 -8.68 11.961 1 98.56 59 SER B O 1
ATOM 1721 N N . GLU B 1 60 ? -16.656 -6.449 11.789 1 98.31 60 GLU B N 1
ATOM 1722 C CA . GLU B 1 60 ? -17.281 -6.273 13.094 1 98.31 60 GLU B CA 1
ATOM 1723 C C . GLU B 1 60 ? -18.609 -7.023 13.18 1 98.31 60 GLU B C 1
ATOM 1725 O O . GLU B 1 60 ? -18.906 -7.68 14.18 1 98.31 60 GLU B O 1
ATOM 1730 N N . TYR B 1 61 ? -19.391 -6.91 12.172 1 98.25 61 TYR B N 1
ATOM 1731 C CA . TYR B 1 61 ? -20.688 -7.574 12.125 1 98.25 61 TYR B CA 1
ATOM 1732 C C . TYR B 1 61 ? -20.531 -9.086 12.211 1 98.25 61 TYR B C 1
ATOM 1734 O O . TYR B 1 61 ? -21.172 -9.742 13.031 1 98.25 61 TYR B O 1
ATOM 1742 N N . LEU B 1 62 ? -19.672 -9.648 11.43 1 97.75 62 LEU B N 1
ATOM 1743 C CA . LEU B 1 62 ? -19.484 -11.094 11.375 1 97.75 62 LEU B CA 1
ATOM 1744 C C . LEU B 1 62 ? -18.922 -11.609 12.695 1 97.75 62 LEU B C 1
ATOM 1746 O O . LEU B 1 62 ? -19.328 -12.68 13.172 1 97.75 62 LEU B O 1
ATOM 1750 N N . ILE B 1 63 ? -18 -10.898 13.242 1 97.62 63 ILE B N 1
ATOM 1751 C CA . ILE B 1 63 ? -17.438 -11.281 14.523 1 97.62 63 ILE B CA 1
ATOM 1752 C C . ILE B 1 63 ? -18.531 -11.289 15.594 1 97.62 63 ILE B C 1
ATOM 1754 O O . ILE B 1 63 ? -18.594 -12.203 16.422 1 97.62 63 ILE B O 1
ATOM 1758 N N . SER B 1 64 ? -19.406 -10.312 15.562 1 97.56 64 SER B N 1
ATOM 1759 C CA . SER B 1 64 ? -20.516 -10.25 16.5 1 97.56 64 SER B CA 1
ATOM 1760 C C . SER B 1 64 ? -21.453 -11.438 16.312 1 97.56 64 SER B C 1
ATOM 1762 O O . SER B 1 64 ? -22.188 -11.812 17.25 1 97.56 64 SER B O 1
ATOM 1764 N N . LYS B 1 65 ? -21.5 -11.992 15.164 1 96.81 65 LYS B N 1
ATOM 1765 C CA . LYS B 1 65 ? -22.344 -13.141 14.867 1 96.81 65 LYS B CA 1
ATOM 1766 C C . LYS B 1 65 ? -21.625 -14.445 15.148 1 96.81 65 LYS B C 1
ATOM 1768 O O . LYS B 1 65 ? -22.109 -15.523 14.797 1 96.81 65 LYS B O 1
ATOM 1773 N N . GLY B 1 66 ? -20.375 -14.359 15.609 1 96.31 66 GLY B N 1
ATOM 1774 C CA . GLY B 1 66 ? -19.672 -15.555 16.047 1 96.31 66 GLY B CA 1
ATOM 1775 C C . GLY B 1 66 ? -18.547 -15.969 15.125 1 96.31 66 GLY B C 1
ATOM 1776 O O . GLY B 1 66 ? -17.859 -16.953 15.391 1 96.31 66 GLY B O 1
ATOM 1777 N N . LYS B 1 67 ? -18.391 -15.25 14.086 1 95.69 67 LYS B N 1
ATOM 1778 C CA . LYS B 1 67 ? -17.297 -15.547 13.156 1 95.69 67 LYS B CA 1
ATOM 1779 C C . LYS B 1 67 ? -16.047 -14.75 13.516 1 95.69 67 LYS B C 1
ATOM 1781 O O . LYS B 1 67 ? -15.695 -13.781 12.836 1 95.69 67 LYS B O 1
ATOM 1786 N N . THR B 1 68 ? -15.266 -15.219 14.367 1 95.88 68 THR B N 1
ATOM 1787 C CA . THR B 1 68 ? -14.156 -14.492 14.977 1 95.88 68 THR B CA 1
ATOM 1788 C C . THR B 1 68 ? -12.977 -14.406 14.008 1 95.88 68 THR B C 1
ATOM 1790 O O . THR B 1 68 ? -12.094 -13.57 14.172 1 95.88 68 THR B O 1
ATOM 1793 N N . PHE B 1 69 ? -13.016 -15.242 13.07 1 93.5 69 PHE B N 1
ATOM 1794 C CA . PHE B 1 69 ? -11.906 -15.273 12.117 1 93.5 69 PHE B CA 1
ATOM 1795 C C . PHE B 1 69 ? -12.047 -14.148 11.094 1 93.5 69 PHE B C 1
ATOM 1797 O O . PHE B 1 69 ? -11.109 -13.867 10.352 1 93.5 69 PHE B O 1
ATOM 1804 N N . ALA B 1 70 ? -13.141 -13.5 11.055 1 96.38 70 ALA B N 1
ATOM 1805 C CA . ALA B 1 70 ? -13.484 -12.594 9.969 1 96.38 70 ALA B CA 1
ATOM 1806 C C . ALA B 1 70 ? -12.859 -11.219 10.188 1 96.38 70 ALA B C 1
ATOM 1808 O O . ALA B 1 70 ? -13.57 -10.219 10.312 1 96.38 70 ALA B O 1
ATOM 1809 N N . THR B 1 71 ? -11.5 -11.188 10.141 1 97.5 71 THR B N 1
ATOM 1810 C CA . THR B 1 71 ? -10.789 -9.914 10.195 1 97.5 71 THR B CA 1
ATOM 1811 C C . THR B 1 71 ? -11.062 -9.086 8.938 1 97.5 71 THR B C 1
ATOM 1813 O O . THR B 1 71 ? -11.539 -9.617 7.934 1 97.5 71 THR B O 1
ATOM 1816 N N . PRO B 1 72 ? -10.789 -7.781 9.008 1 98.12 72 PRO B N 1
ATOM 1817 C CA . PRO B 1 72 ? -10.984 -6.98 7.801 1 98.12 72 PRO B CA 1
ATOM 1818 C C . PRO B 1 72 ? -10.211 -7.516 6.602 1 98.12 72 PRO B C 1
ATOM 1820 O O . PRO B 1 72 ? -10.719 -7.5 5.477 1 98.12 72 PRO B O 1
ATOM 1823 N N . ALA B 1 73 ? -9.016 -7.992 6.891 1 95.88 73 ALA B N 1
ATOM 1824 C CA . ALA B 1 73 ? -8.211 -8.57 5.816 1 95.88 73 ALA B CA 1
ATOM 1825 C C . ALA B 1 73 ? -8.875 -9.82 5.242 1 95.88 73 ALA B C 1
ATOM 1827 O O . ALA B 1 73 ? -8.891 -10.016 4.027 1 95.88 73 ALA B O 1
ATOM 1828 N N . TRP B 1 74 ? -9.383 -10.602 6.129 1 96.75 74 TRP B N 1
ATOM 1829 C CA . TRP B 1 74 ? -10.094 -11.797 5.695 1 96.75 74 TRP B CA 1
ATOM 1830 C C . TRP B 1 74 ? -11.312 -11.43 4.852 1 96.75 74 TRP B C 1
ATOM 1832 O O . TRP B 1 74 ? -11.531 -12.016 3.787 1 96.75 74 TRP B O 1
ATOM 1842 N N . VAL B 1 75 ? -12.086 -10.516 5.348 1 98.25 75 VAL B N 1
ATOM 1843 C CA . VAL B 1 75 ? -13.289 -10.062 4.656 1 98.25 75 VAL B CA 1
ATOM 1844 C C . VAL B 1 75 ? -12.93 -9.578 3.252 1 98.25 75 VAL B C 1
ATOM 1846 O O . VAL B 1 75 ? -13.578 -9.953 2.271 1 98.25 75 VAL B O 1
ATOM 1849 N N . LYS B 1 76 ? -11.914 -8.797 3.174 1 98.12 76 LYS B N 1
ATOM 1850 C CA . LYS B 1 76 ? -11.445 -8.258 1.899 1 98.12 76 LYS B CA 1
ATOM 1851 C C . LYS B 1 76 ? -11.117 -9.383 0.919 1 98.12 76 LYS B C 1
ATOM 1853 O O . LYS B 1 76 ? -11.602 -9.391 -0.212 1 98.12 76 LYS B O 1
ATOM 1858 N N . ASP B 1 77 ? -10.383 -10.328 1.376 1 97.25 77 ASP B N 1
ATOM 1859 C CA . ASP B 1 77 ? -9.953 -11.43 0.519 1 97.25 77 ASP B CA 1
ATOM 1860 C C . ASP B 1 77 ? -11.148 -12.281 0.079 1 97.25 77 ASP B C 1
ATOM 1862 O O . ASP B 1 77 ? -11.234 -12.688 -1.083 1 97.25 77 ASP B O 1
ATOM 1866 N N . ALA B 1 78 ? -12.016 -12.523 0.991 1 97.94 78 ALA B N 1
ATOM 1867 C CA . ALA B 1 78 ? -13.18 -13.344 0.691 1 97.94 78 ALA B CA 1
ATOM 1868 C C . ALA B 1 78 ? -14.078 -12.672 -0.349 1 97.94 78 ALA B C 1
ATOM 1870 O O . ALA B 1 78 ? -14.547 -13.328 -1.283 1 97.94 78 ALA B O 1
ATOM 1871 N N . LEU B 1 79 ? -14.258 -11.406 -0.191 1 98.5 79 LEU B N 1
ATOM 1872 C CA . LEU B 1 79 ? -15.109 -10.672 -1.114 1 98.5 79 LEU B CA 1
ATOM 1873 C C . LEU B 1 79 ? -14.469 -10.578 -2.494 1 98.5 79 LEU B C 1
ATOM 1875 O O . LEU B 1 79 ? -15.156 -10.688 -3.512 1 98.5 79 LEU B O 1
ATOM 1879 N N . LYS B 1 80 ? -13.211 -10.328 -2.525 1 98.19 80 LYS B N 1
ATOM 1880 C CA . LYS B 1 80 ? -12.516 -10.297 -3.807 1 98.19 80 LYS B CA 1
ATOM 1881 C C . LYS B 1 80 ? -12.586 -11.656 -4.5 1 98.19 80 LYS B C 1
ATOM 1883 O O . LYS B 1 80 ? -12.797 -11.734 -5.711 1 98.19 80 LYS B O 1
ATOM 1888 N N . HIS B 1 81 ? -12.367 -12.695 -3.73 1 98.12 81 HIS B N 1
ATOM 1889 C CA . HIS B 1 81 ? -12.469 -14.055 -4.246 1 98.12 81 HIS B CA 1
ATOM 1890 C C . HIS B 1 81 ? -13.852 -14.32 -4.832 1 98.12 81 HIS B C 1
ATOM 1892 O O . HIS B 1 81 ? -13.969 -14.93 -5.895 1 98.12 81 HIS B O 1
ATOM 1898 N N . THR B 1 82 ? -14.828 -13.805 -4.172 1 98.19 82 THR B N 1
ATOM 1899 C CA . THR B 1 82 ? -16.203 -14.078 -4.551 1 98.19 82 THR B CA 1
ATOM 1900 C C . THR B 1 82 ? -16.609 -13.25 -5.773 1 98.19 82 THR B C 1
ATOM 1902 O O . THR B 1 82 ? -17.219 -13.766 -6.707 1 98.19 82 THR B O 1
ATOM 1905 N N . TYR B 1 83 ? -16.188 -11.961 -5.785 1 98.25 83 TYR B N 1
ATOM 1906 C CA . TYR B 1 83 ? -16.828 -11.062 -6.734 1 98.25 83 TYR B CA 1
ATOM 1907 C C . TYR B 1 83 ? -15.852 -10.57 -7.789 1 98.25 83 TYR B C 1
ATOM 1909 O O . TYR B 1 83 ? -16.25 -10.141 -8.875 1 98.25 83 TYR B O 1
ATOM 1917 N N . LEU B 1 84 ? -14.539 -10.531 -7.496 1 97 84 LEU B N 1
ATOM 1918 C CA . LEU B 1 84 ? -13.57 -10.023 -8.461 1 97 84 LEU B CA 1
ATOM 1919 C C . LEU B 1 84 ? -12.961 -11.164 -9.273 1 97 84 LEU B C 1
ATOM 1921 O O . LEU B 1 84 ? -12.742 -11.023 -10.477 1 97 84 LEU B O 1
ATOM 1925 N N . GLY B 1 85 ? -12.578 -12.195 -8.578 1 95.88 85 GLY B N 1
ATOM 1926 C CA . GLY B 1 85 ? -12.008 -13.344 -9.258 1 95.88 85 GLY B CA 1
ATOM 1927 C C . GLY B 1 85 ? -10.5 -13.258 -9.406 1 95.88 85 GLY B C 1
ATOM 1928 O O . GLY B 1 85 ? -9.805 -12.781 -8.508 1 95.88 85 GLY B O 1
ATOM 1929 N N . TYR B 1 86 ? -10.023 -13.867 -10.562 1 96.44 86 TYR B N 1
ATOM 1930 C CA . TYR B 1 86 ? -8.586 -14.07 -10.68 1 96.44 86 TYR B CA 1
ATOM 1931 C C . TYR B 1 86 ? -8.07 -13.539 -12.008 1 96.44 86 TYR B C 1
ATOM 1933 O O . TYR B 1 86 ? -8.82 -13.406 -12.977 1 96.44 86 TYR B O 1
ATOM 1941 N N . GLU B 1 87 ? -6.863 -13.141 -11.984 1 95.19 87 GLU B N 1
ATOM 1942 C CA . GLU B 1 87 ? -6.16 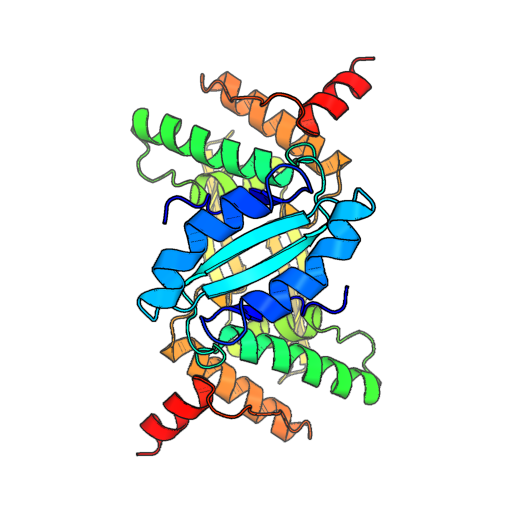-12.766 -13.203 1 95.19 87 GLU B CA 1
ATOM 1943 C C . GLU B 1 87 ? -4.957 -13.672 -13.453 1 95.19 87 GLU B C 1
ATOM 1945 O O . GLU B 1 87 ? -4.379 -14.211 -12.508 1 95.19 87 GLU B O 1
ATOM 1950 N N . THR B 1 88 ? -4.668 -13.781 -14.773 1 94.94 88 THR B N 1
ATOM 1951 C CA . THR B 1 88 ? -3.512 -14.578 -15.164 1 94.94 88 THR B CA 1
ATOM 1952 C C . THR B 1 88 ? -2.256 -13.719 -15.242 1 94.94 88 THR B C 1
ATOM 1954 O O . THR B 1 88 ? -2.285 -12.625 -15.812 1 94.94 88 THR B O 1
ATOM 1957 N N . LYS B 1 89 ? -1.206 -14.18 -14.578 1 93.56 89 LYS B N 1
ATOM 1958 C CA . LYS B 1 89 ? 0.066 -13.461 -14.602 1 93.56 89 LYS B CA 1
ATOM 1959 C C . LYS B 1 89 ? 1.201 -14.375 -15.062 1 93.56 89 LYS B C 1
ATOM 1961 O O . LYS B 1 89 ? 1.298 -15.523 -14.625 1 93.56 89 LYS B O 1
ATOM 1966 N N . ASP B 1 90 ? 1.97 -13.773 -15.969 1 95.62 90 ASP B N 1
ATOM 1967 C CA . ASP B 1 90 ? 3.189 -14.461 -16.375 1 95.62 90 ASP B CA 1
ATOM 1968 C C . ASP B 1 90 ? 4.387 -13.984 -15.555 1 95.62 90 ASP B C 1
ATOM 1970 O O . ASP B 1 90 ? 4.715 -12.797 -15.555 1 95.62 90 ASP B O 1
ATOM 1974 N N . LEU B 1 91 ? 4.965 -14.891 -14.891 1 96.44 91 LEU B N 1
ATOM 1975 C CA . LEU B 1 91 ? 6.117 -14.578 -14.055 1 96.44 91 LEU B CA 1
ATOM 1976 C C . LEU B 1 91 ? 7.379 -15.242 -14.602 1 96.44 91 LEU B C 1
ATOM 1978 O O . LEU B 1 91 ? 7.336 -16.391 -15.047 1 96.44 91 LEU B O 1
ATOM 1982 N N . VAL B 1 92 ? 8.422 -14.484 -14.516 1 96.5 92 VAL B N 1
ATOM 1983 C CA . VAL B 1 92 ? 9.68 -14.977 -15.062 1 96.5 92 VAL B CA 1
ATOM 1984 C C . VAL B 1 92 ? 10.656 -15.266 -13.93 1 96.5 92 VAL B C 1
ATOM 1986 O O . VAL B 1 92 ? 10.867 -14.414 -13.055 1 96.5 92 VAL B O 1
ATOM 1989 N N . ASP B 1 93 ? 11.18 -16.453 -13.93 1 97.31 93 ASP B N 1
ATOM 1990 C CA . ASP B 1 93 ? 12.312 -16.75 -13.055 1 97.31 93 ASP B CA 1
ATOM 1991 C C . ASP B 1 93 ? 13.602 -16.141 -13.594 1 97.31 93 ASP B C 1
ATOM 1993 O O . ASP B 1 93 ? 14.062 -16.5 -14.672 1 97.31 93 ASP B O 1
ATOM 1997 N N . VAL B 1 94 ? 14.219 -15.305 -12.859 1 96 94 VAL B N 1
ATOM 1998 C CA . VAL B 1 94 ? 15.32 -14.516 -13.398 1 96 94 VAL B CA 1
ATOM 1999 C C . VAL B 1 94 ? 16.578 -15.367 -13.477 1 96 94 VAL B C 1
ATOM 2001 O O . VAL B 1 94 ? 17.547 -15.008 -14.156 1 96 94 VAL B O 1
ATOM 2004 N N . VAL B 1 95 ? 16.656 -16.453 -12.82 1 95.56 95 VAL B N 1
ATOM 2005 C CA . VAL B 1 95 ? 17.828 -17.328 -12.828 1 95.56 95 VAL B CA 1
ATOM 2006 C C . VAL B 1 95 ? 17.719 -18.312 -13.984 1 95.56 95 VAL B C 1
ATOM 2008 O O . VAL B 1 95 ? 18.641 -18.422 -14.797 1 95.56 95 VAL B O 1
ATOM 2011 N N . THR B 1 96 ? 16.609 -18.969 -14.203 1 95.38 96 THR B N 1
ATOM 2012 C CA . THR B 1 96 ? 16.453 -20.016 -15.211 1 95.38 96 THR B CA 1
ATOM 2013 C C . THR B 1 96 ? 15.898 -19.438 -16.516 1 95.38 96 THR B C 1
ATOM 2015 O O . THR B 1 96 ? 16.094 -20 -17.578 1 95.38 96 THR B O 1
ATOM 2018 N N . GLY B 1 97 ? 15.086 -18.359 -16.359 1 94 97 GLY B N 1
ATOM 2019 C CA . GLY B 1 97 ? 14.438 -17.781 -17.531 1 94 97 GLY B CA 1
ATOM 2020 C C . GLY B 1 97 ? 13.07 -18.391 -17.812 1 94 97 GLY B C 1
ATOM 2021 O O . GLY B 1 97 ? 12.367 -17.938 -18.719 1 94 97 GLY B O 1
ATOM 2022 N N . ASP B 1 98 ? 12.664 -19.312 -17.016 1 96.31 98 ASP B N 1
ATOM 2023 C CA . ASP B 1 98 ? 11.391 -19.984 -17.219 1 96.31 98 ASP B CA 1
ATOM 2024 C C . ASP B 1 98 ? 10.219 -19.062 -16.891 1 96.31 98 ASP B C 1
ATOM 2026 O O . ASP B 1 98 ? 10.266 -18.297 -15.93 1 96.31 98 ASP B O 1
ATOM 2030 N N . ILE B 1 99 ? 9.203 -19.188 -17.75 1 96 99 ILE B N 1
ATOM 2031 C CA . ILE B 1 99 ? 7.98 -18.422 -17.547 1 96 99 ILE B CA 1
ATOM 2032 C C . ILE B 1 99 ? 6.91 -19.297 -16.922 1 96 99 ILE B C 1
ATOM 2034 O O . ILE B 1 99 ? 6.633 -20.406 -17.406 1 96 99 ILE B O 1
ATOM 2038 N N . THR B 1 100 ? 6.418 -18.875 -15.828 1 96 100 THR B N 1
ATOM 2039 C CA . THR B 1 100 ? 5.328 -19.562 -15.148 1 96 100 THR B CA 1
ATOM 2040 C C . THR B 1 100 ? 4.062 -18.719 -15.148 1 96 100 THR B C 1
ATOM 2042 O O . THR B 1 100 ? 4.105 -17.531 -14.789 1 96 100 THR B O 1
ATOM 2045 N N . THR B 1 101 ? 2.992 -19.281 -15.57 1 95.5 101 THR B N 1
ATOM 2046 C CA . THR B 1 101 ? 1.706 -18.594 -15.562 1 95.5 101 THR B CA 1
ATOM 2047 C C . THR B 1 101 ? 0.912 -18.953 -14.305 1 95.5 101 THR B C 1
ATOM 2049 O O . THR B 1 101 ? 0.671 -20.141 -14.031 1 95.5 101 THR B O 1
ATOM 2052 N N . ILE B 1 102 ? 0.555 -17.906 -13.602 1 93.94 102 ILE B N 1
ATOM 2053 C CA . ILE B 1 102 ? -0.176 -18.188 -12.367 1 93.94 102 ILE B CA 1
ATOM 2054 C C . ILE B 1 102 ? -1.501 -17.422 -12.367 1 93.94 102 ILE B C 1
ATOM 2056 O O . ILE B 1 102 ? -1.658 -16.438 -13.094 1 93.94 102 ILE B O 1
ATOM 2060 N N . GLN B 1 103 ? -2.445 -18.016 -11.555 1 94.25 103 GLN B N 1
ATOM 2061 C CA . GLN B 1 103 ? -3.68 -17.297 -11.258 1 94.25 103 GLN B CA 1
ATOM 2062 C C . GLN B 1 103 ? -3.551 -16.5 -9.961 1 94.25 103 GLN B C 1
ATOM 2064 O O . GLN B 1 103 ? -3.182 -17.047 -8.922 1 94.25 103 GLN B O 1
ATOM 2069 N N . SER B 1 104 ? -3.805 -15.227 -10.07 1 94.94 104 SER B N 1
ATOM 2070 C CA . SER B 1 104 ? -3.688 -14.359 -8.906 1 94.94 104 SER B CA 1
ATOM 2071 C C . SER B 1 104 ? -4.996 -13.625 -8.625 1 94.94 104 SER B C 1
ATOM 2073 O O . SER B 1 104 ? -5.668 -13.164 -9.555 1 94.94 104 SER B O 1
ATOM 2075 N N . LEU B 1 105 ? -5.348 -13.594 -7.32 1 95.5 105 LEU B N 1
ATOM 2076 C CA . LEU B 1 105 ? -6.539 -12.852 -6.918 1 95.5 105 LEU B CA 1
ATOM 2077 C C . LEU B 1 105 ? -6.434 -11.391 -7.348 1 95.5 105 LEU B C 1
ATOM 2079 O O . LEU B 1 105 ? -5.41 -10.742 -7.117 1 95.5 105 LEU B O 1
ATOM 2083 N N . ARG B 1 106 ? -7.461 -10.906 -7.992 1 95.44 106 ARG B N 1
ATOM 2084 C CA . ARG B 1 106 ? -7.469 -9.523 -8.461 1 95.44 106 ARG B CA 1
ATOM 2085 C C . ARG B 1 106 ? -7.445 -8.539 -7.297 1 95.44 106 ARG B C 1
ATOM 2087 O O . ARG B 1 106 ? -8.008 -8.82 -6.234 1 95.44 106 ARG B O 1
ATOM 2094 N N . HIS B 1 107 ? -6.82 -7.41 -7.512 1 94 107 HIS B N 1
ATOM 2095 C CA . HIS B 1 107 ? -6.715 -6.371 -6.492 1 94 107 HIS B CA 1
ATOM 2096 C C . HIS B 1 107 ? -7.672 -5.219 -6.781 1 94 107 HIS B C 1
ATOM 2098 O O . HIS B 1 107 ? -7.875 -4.852 -7.941 1 94 107 HIS B O 1
ATOM 2104 N N . THR B 1 108 ? -8.117 -4.637 -5.727 1 95 108 THR B N 1
ATOM 2105 C CA . THR B 1 108 ? -9.062 -3.539 -5.879 1 95 108 THR B CA 1
ATOM 2106 C C . THR B 1 108 ? -8.367 -2.299 -6.434 1 95 108 THR B C 1
ATOM 2108 O O . THR B 1 108 ? -9 -1.469 -7.09 1 95 108 THR B O 1
ATOM 2111 N N . SER B 1 109 ? -7.078 -2.209 -6.129 1 90.94 109 SER B N 1
ATOM 2112 C CA . SER B 1 109 ? -6.32 -1.059 -6.609 1 90.94 109 SER B CA 1
ATOM 2113 C C . SER B 1 109 ? -6.184 -1.08 -8.125 1 90.94 109 SER B C 1
ATOM 2115 O O . SER B 1 109 ? -5.852 -0.063 -8.742 1 90.94 109 SER B O 1
ATOM 2117 N N . ASP B 1 110 ? -6.41 -2.197 -8.75 1 91.62 110 ASP B N 1
ATOM 2118 C CA . ASP B 1 110 ? -6.27 -2.334 -10.195 1 91.62 110 ASP B CA 1
ATOM 2119 C C . ASP B 1 110 ? -7.59 -2.051 -10.906 1 91.62 110 ASP B C 1
ATOM 2121 O O . ASP B 1 110 ? -7.645 -2.021 -12.141 1 91.62 110 ASP B O 1
ATOM 2125 N N . LEU B 1 111 ? -8.625 -1.787 -10.18 1 95.25 111 LEU B N 1
ATOM 2126 C CA . LEU B 1 111 ? -9.945 -1.579 -10.766 1 95.25 111 LEU B CA 1
ATOM 2127 C C . LEU B 1 111 ? -10.125 -0.127 -11.195 1 95.25 111 LEU B C 1
ATOM 2129 O O . LEU B 1 111 ? -9.648 0.788 -10.523 1 95.25 111 LEU B O 1
ATOM 2133 N N . ASP B 1 112 ? -10.75 0.014 -12.32 1 94.25 112 ASP B N 1
ATOM 2134 C CA . ASP B 1 112 ? -11.148 1.374 -12.664 1 94.25 112 ASP B CA 1
ATOM 2135 C C . ASP B 1 112 ? -12.414 1.782 -11.906 1 94.25 112 ASP B C 1
ATOM 2137 O O . ASP B 1 112 ? -12.984 0.982 -11.164 1 94.25 112 ASP B O 1
ATOM 2141 N N . THR B 1 113 ? -12.797 2.99 -12.039 1 93.44 113 THR B N 1
ATOM 2142 C CA . THR B 1 113 ? -13.883 3.58 -11.266 1 93.44 113 THR B CA 1
ATOM 2143 C C . THR B 1 113 ? -15.172 2.795 -11.461 1 93.44 113 THR B C 1
ATOM 2145 O O . THR B 1 113 ? -15.898 2.523 -10.5 1 93.44 113 THR B O 1
ATOM 2148 N N . GLY B 1 114 ? -15.43 2.449 -12.648 1 93.88 114 GLY B N 1
ATOM 2149 C CA . GLY B 1 114 ? -16.641 1.697 -12.938 1 93.88 114 GLY B CA 1
ATOM 2150 C C . GLY B 1 114 ? -16.625 0.293 -12.359 1 93.88 114 GLY B C 1
ATOM 2151 O O . GLY B 1 114 ? -17.594 -0.149 -11.758 1 93.88 114 GLY B O 1
ATOM 2152 N N . GLU B 1 115 ? -15.539 -0.381 -12.523 1 95.62 115 GLU B N 1
ATOM 2153 C CA . GLU B 1 115 ? -15.391 -1.732 -11.992 1 95.62 115 GLU B CA 1
ATOM 2154 C C . GLU B 1 115 ? -15.516 -1.745 -10.469 1 95.62 115 GLU B C 1
ATOM 2156 O O . GLU B 1 115 ? -16.141 -2.645 -9.906 1 95.62 115 GLU B O 1
ATOM 2161 N N . MET B 1 116 ? -14.938 -0.727 -9.891 1 97.25 116 MET B N 1
ATOM 2162 C CA . MET B 1 116 ? -15.008 -0.624 -8.438 1 97.25 116 MET B CA 1
ATOM 2163 C C . MET B 1 116 ? -16.453 -0.381 -7.984 1 97.25 116 MET B C 1
ATOM 2165 O O . MET B 1 116 ? -16.891 -0.96 -6.992 1 97.25 116 MET B O 1
ATOM 2169 N N . TYR B 1 117 ? -17.141 0.407 -8.742 1 95.75 117 TYR B N 1
ATOM 2170 C CA . TYR B 1 117 ? -18.531 0.673 -8.414 1 95.75 117 TYR B CA 1
ATOM 2171 C C . TYR B 1 117 ? -19.344 -0.613 -8.43 1 95.75 117 TYR B C 1
ATOM 2173 O O . TYR B 1 117 ? -20.109 -0.881 -7.496 1 95.75 117 TYR B O 1
ATOM 2181 N N . VAL B 1 118 ? -19.188 -1.365 -9.453 1 96.56 118 VAL B N 1
ATOM 2182 C CA . VAL B 1 118 ? -19.906 -2.625 -9.594 1 96.56 118 VAL B CA 1
ATOM 2183 C C . VAL B 1 118 ? -19.547 -3.559 -8.438 1 96.56 118 VAL B C 1
ATOM 2185 O O . VAL B 1 118 ? -20.422 -4.203 -7.859 1 96.56 118 VAL B O 1
ATOM 2188 N N . PHE B 1 119 ? -18.297 -3.654 -8.125 1 97.88 119 PHE B N 1
ATOM 2189 C CA . PHE B 1 119 ? -17.828 -4.477 -7.016 1 97.88 119 PHE B CA 1
ATOM 2190 C C . PHE B 1 119 ? -18.5 -4.055 -5.711 1 97.88 119 PHE B C 1
ATOM 2192 O O . PHE B 1 119 ? -19.031 -4.895 -4.977 1 97.88 119 PHE B O 1
ATOM 2199 N N . LEU B 1 120 ? -18.5 -2.771 -5.484 1 97.75 120 LEU B N 1
ATOM 2200 C CA . LEU B 1 120 ? -19.062 -2.246 -4.25 1 97.75 120 LEU B CA 1
ATOM 2201 C C . LEU B 1 120 ? -20.562 -2.5 -4.199 1 97.75 120 LEU B C 1
ATOM 2203 O O . LEU B 1 120 ? -21.125 -2.754 -3.127 1 97.75 120 LEU B O 1
ATOM 2207 N N . CYS B 1 121 ? -21.219 -2.467 -5.305 1 97.31 121 CYS B N 1
ATOM 2208 C CA . CYS B 1 121 ? -22.656 -2.779 -5.359 1 97.31 121 CYS B CA 1
ATOM 2209 C C . CYS B 1 121 ? -22.906 -4.219 -4.934 1 97.31 121 CYS B C 1
ATOM 2211 O O . CYS B 1 121 ? -23.844 -4.488 -4.176 1 97.31 121 CYS B O 1
ATOM 2213 N N . LYS B 1 122 ? -22.109 -5.059 -5.414 1 98 122 LYS B N 1
ATOM 2214 C CA . LYS B 1 122 ? -22.25 -6.469 -5.062 1 98 122 LYS B CA 1
ATOM 2215 C C . LYS B 1 122 ? -22 -6.695 -3.576 1 98 122 LYS B C 1
ATOM 2217 O O . LYS B 1 122 ? -22.719 -7.457 -2.924 1 98 122 LYS B O 1
ATOM 2222 N N . VAL B 1 123 ? -20.984 -6.047 -3.09 1 98.25 123 VAL B N 1
ATOM 2223 C CA . VAL B 1 123 ? -20.641 -6.152 -1.673 1 98.25 123 VAL B CA 1
ATOM 2224 C C . VAL B 1 123 ? -21.812 -5.645 -0.828 1 98.25 123 VAL B C 1
ATOM 2226 O O . VAL B 1 123 ? -22.203 -6.293 0.146 1 98.25 123 VAL B O 1
ATOM 2229 N N . GLU B 1 124 ? -22.328 -4.527 -1.226 1 97.75 124 GLU B N 1
ATOM 2230 C CA . GLU B 1 124 ? -23.453 -3.945 -0.489 1 97.75 124 GLU B CA 1
ATOM 2231 C C . GLU B 1 124 ? -24.656 -4.875 -0.497 1 97.75 124 GLU B C 1
ATOM 2233 O O . GLU B 1 124 ? -25.297 -5.074 0.536 1 97.75 124 GLU B O 1
ATOM 2238 N N . ALA B 1 125 ? -24.984 -5.348 -1.624 1 97.62 125 ALA B N 1
ATOM 2239 C CA . ALA B 1 125 ? -26.125 -6.25 -1.764 1 97.62 125 ALA B CA 1
ATOM 2240 C C . ALA B 1 125 ? -25.953 -7.484 -0.887 1 97.62 125 ALA B C 1
ATOM 2242 O O . ALA B 1 125 ? -26.891 -7.895 -0.192 1 97.62 125 ALA B O 1
ATOM 2243 N N . TRP B 1 126 ? -24.797 -8.055 -0.897 1 98.25 126 TRP B N 1
ATOM 2244 C CA . TRP B 1 126 ? -24.531 -9.227 -0.07 1 98.25 126 TRP B CA 1
ATOM 2245 C C . TRP B 1 126 ? -24.641 -8.883 1.411 1 98.25 126 TRP B C 1
ATOM 2247 O O . TRP B 1 126 ? -25.234 -9.641 2.186 1 98.25 126 TRP B O 1
ATOM 2257 N N . ALA B 1 127 ? -24.031 -7.793 1.756 1 98.44 127 ALA B N 1
ATOM 2258 C CA . ALA B 1 127 ? -24.078 -7.355 3.15 1 98.44 127 ALA B CA 1
ATOM 2259 C C . ALA B 1 127 ? -25.516 -7.199 3.629 1 98.44 127 ALA B C 1
ATOM 2261 O O . ALA B 1 127 ? -25.859 -7.633 4.727 1 98.44 127 ALA B O 1
ATOM 2262 N N . MET B 1 128 ? -26.312 -6.629 2.803 1 97.44 128 MET B N 1
ATOM 2263 C CA . MET B 1 128 ? -27.719 -6.453 3.139 1 97.44 128 MET B CA 1
ATOM 2264 C C . MET B 1 128 ? -28.406 -7.801 3.338 1 97.44 128 MET B C 1
ATOM 2266 O O . MET B 1 128 ? -29.203 -7.961 4.258 1 97.44 128 MET B O 1
ATOM 2270 N N . ASN B 1 129 ? -28.094 -8.703 2.547 1 97.19 129 ASN B N 1
ATOM 2271 C CA . ASN B 1 129 ? -28.703 -10.031 2.594 1 97.19 129 ASN B CA 1
ATOM 2272 C C . ASN B 1 129 ? -28.391 -10.742 3.908 1 97.19 129 ASN B C 1
ATOM 2274 O O . ASN B 1 129 ? -29.203 -11.531 4.395 1 97.19 129 ASN B O 1
ATOM 2278 N N . ILE B 1 130 ? -27.312 -10.453 4.496 1 96.12 130 ILE B N 1
ATOM 2279 C CA . ILE B 1 130 ? -26.969 -11.125 5.746 1 96.12 130 ILE B CA 1
ATOM 2280 C C . ILE B 1 130 ? -27.359 -10.25 6.93 1 96.12 130 ILE B C 1
ATOM 2282 O O . ILE B 1 130 ? -27.094 -10.602 8.086 1 96.12 130 ILE B O 1
ATOM 2286 N N . GLY B 1 131 ? -27.875 -9.055 6.578 1 96.94 131 GLY B N 1
ATOM 2287 C CA . GLY B 1 131 ? -28.391 -8.188 7.629 1 96.94 131 GLY B CA 1
ATOM 2288 C C . GLY B 1 131 ? -27.391 -7.129 8.07 1 96.94 131 GLY B C 1
ATOM 2289 O O . GLY B 1 131 ? -27.562 -6.496 9.109 1 96.94 131 GLY B O 1
ATOM 2290 N N . CYS B 1 132 ? -26.281 -6.984 7.395 1 97.69 132 CYS B N 1
ATOM 2291 C CA . CYS B 1 132 ? -25.281 -5.965 7.688 1 97.69 132 CYS B CA 1
ATOM 2292 C C . CYS B 1 132 ? -25.547 -4.691 6.895 1 97.69 132 CYS B C 1
ATOM 2294 O O . CYS B 1 132 ? -25.406 -4.676 5.672 1 97.69 132 CYS B O 1
ATOM 2296 N N . HIS B 1 133 ? -25.969 -3.676 7.59 1 96.94 133 HIS B N 1
ATOM 2297 C CA . HIS B 1 133 ? -26.266 -2.408 6.934 1 96.94 133 HIS B CA 1
ATOM 2298 C C . HIS B 1 133 ? -25.047 -1.501 6.887 1 96.94 133 HIS B C 1
ATOM 2300 O O . HIS B 1 133 ? -24.688 -0.889 7.895 1 96.94 133 HIS B O 1
ATOM 2306 N N . LEU B 1 134 ? -24.5 -1.342 5.676 1 97.25 134 LEU B N 1
ATOM 2307 C CA . LEU B 1 134 ? -23.25 -0.604 5.508 1 97.25 134 LEU B CA 1
ATOM 2308 C C . LEU B 1 134 ? -23.516 0.899 5.473 1 97.25 134 LEU B C 1
ATOM 2310 O O . LEU B 1 134 ? -24.531 1.346 4.941 1 97.25 134 LEU B O 1
ATOM 2314 N N . THR B 1 135 ? -22.594 1.578 6.012 1 95.12 135 THR B N 1
ATOM 2315 C CA . THR B 1 135 ? -22.688 3.033 6.051 1 95.12 135 THR B CA 1
ATOM 2316 C C . THR B 1 135 ? -22.219 3.646 4.738 1 95.12 135 THR B C 1
ATOM 2318 O O . THR B 1 135 ? -21.141 3.301 4.242 1 95.12 135 THR B O 1
ATOM 2321 N N . ILE B 1 136 ? -22.969 4.477 4.203 1 91.62 136 ILE B N 1
ATOM 2322 C CA . ILE B 1 136 ? -22.562 5.227 3.018 1 91.62 136 ILE B CA 1
ATOM 2323 C C . ILE B 1 136 ? -22.391 6.699 3.377 1 91.62 136 ILE B C 1
ATOM 2325 O O . ILE B 1 136 ? -23.375 7.426 3.545 1 91.62 136 ILE B O 1
ATOM 2329 N N . PRO B 1 137 ? -21.125 7.012 3.482 1 87.38 137 PRO B N 1
ATOM 2330 C CA . PRO B 1 137 ? -20.875 8.406 3.859 1 87.38 137 PRO B CA 1
ATOM 2331 C C . PRO B 1 137 ? -21.406 9.398 2.82 1 87.38 137 PRO B C 1
ATOM 2333 O O . PRO B 1 137 ? -21.531 9.055 1.643 1 87.38 137 PRO B O 1
ATOM 2336 N N . GLN B 1 138 ? -21.625 10.609 3.389 1 79.31 138 GLN B N 1
ATOM 2337 C CA . GLN B 1 138 ? -22.047 11.672 2.49 1 79.31 138 GLN B CA 1
ATOM 2338 C C . GLN B 1 138 ? -20.906 12.102 1.56 1 79.31 138 GLN B C 1
ATOM 2340 O O . GLN B 1 138 ? -19.75 12.125 1.964 1 79.31 138 GLN B O 1
ATOM 2345 N N . SER B 1 139 ? -21.125 12.297 0.337 1 78.75 139 SER B N 1
ATOM 2346 C CA . SER B 1 139 ? -20.172 12.828 -0.634 1 78.75 139 SER B CA 1
ATOM 2347 C C . SER B 1 139 ? -19.109 11.805 -0.992 1 78.75 139 SER B C 1
ATOM 2349 O O . SER B 1 139 ? -17.922 12.133 -1.103 1 78.75 139 SER B O 1
ATOM 2351 N N . CYS B 1 140 ? -19.5 10.602 -0.983 1 85.69 140 CYS B N 1
ATOM 2352 C CA . CYS B 1 140 ? -18.562 9.602 -1.473 1 85.69 140 CYS B CA 1
ATOM 2353 C C . CYS B 1 140 ? -18.75 9.359 -2.965 1 85.69 140 CYS B C 1
ATOM 2355 O O . CYS B 1 140 ? -19.828 9.578 -3.502 1 85.69 140 CYS B O 1
ATOM 2357 N N . GLU B 1 141 ? -17.672 9.094 -3.566 1 86.94 141 GLU B N 1
ATOM 2358 C CA . GLU B 1 141 ? -17.672 8.875 -5.008 1 86.94 141 GLU B CA 1
ATOM 2359 C C . GLU B 1 141 ? -18.688 7.809 -5.398 1 86.94 141 GLU B C 1
ATOM 2361 O O . GLU B 1 141 ? -19.328 7.906 -6.449 1 86.94 141 GLU B O 1
ATOM 2366 N N . PHE B 1 142 ? -18.844 6.855 -4.559 1 91.25 142 PHE B N 1
ATOM 2367 C CA . PHE B 1 142 ? -19.781 5.758 -4.785 1 91.25 142 PHE B CA 1
ATOM 2368 C C . PHE B 1 142 ? -21.203 6.277 -4.934 1 91.25 142 PHE B C 1
ATOM 2370 O O . PHE B 1 142 ? -21.922 5.883 -5.855 1 91.25 142 PHE B O 1
ATOM 2377 N N . GLN B 1 143 ? -21.562 7.145 -4.023 1 88.56 143 GLN B N 1
ATOM 2378 C CA . GLN B 1 143 ? -22.906 7.699 -4.043 1 88.56 143 GLN B CA 1
ATOM 2379 C C . GLN B 1 143 ? -23.125 8.57 -5.281 1 88.56 143 GLN B C 1
ATOM 2381 O O . GLN B 1 143 ? -24.219 8.57 -5.855 1 88.56 143 GLN B O 1
ATOM 2386 N N . LEU B 1 144 ? -22.125 9.211 -5.641 1 83.69 144 LEU B N 1
ATOM 2387 C CA . LEU B 1 144 ? -22.203 10.047 -6.832 1 83.69 144 LEU B CA 1
ATOM 2388 C C . LEU B 1 144 ? -22.453 9.195 -8.07 1 83.69 144 LEU B C 1
ATOM 2390 O O . LEU B 1 144 ? -23.266 9.562 -8.922 1 83.69 144 LEU B O 1
ATOM 2394 N N . LEU B 1 145 ? -21.781 8.164 -8.172 1 87.75 145 LEU B N 1
ATOM 2395 C CA . LEU B 1 145 ? -21.938 7.27 -9.312 1 87.75 145 LEU B CA 1
ATOM 2396 C C . LEU B 1 145 ? -23.312 6.59 -9.297 1 87.75 145 LEU B C 1
ATOM 2398 O O . LEU B 1 145 ? -23.922 6.375 -10.344 1 87.75 145 LEU B O 1
ATOM 2402 N N . ARG B 1 146 ? -23.688 6.258 -8.117 1 87.88 146 ARG B N 1
ATOM 2403 C CA . ARG B 1 146 ? -25 5.637 -7.969 1 87.88 146 ARG B CA 1
ATOM 2404 C C . ARG B 1 146 ? -26.109 6.562 -8.461 1 87.88 146 ARG B C 1
ATOM 2406 O O . ARG B 1 146 ? -27.031 6.125 -9.148 1 87.88 146 ARG B O 1
ATOM 2413 N N . ASP B 1 147 ? -25.938 7.754 -8.086 1 86.44 147 ASP B N 1
ATOM 2414 C CA . ASP B 1 147 ? -26.922 8.75 -8.484 1 86.44 147 ASP B CA 1
ATOM 2415 C C . ASP B 1 147 ? -26.906 8.961 -10 1 86.44 147 ASP B C 1
ATOM 2417 O O . ASP B 1 147 ? -27.953 9.211 -10.609 1 86.44 147 ASP B O 1
ATOM 2421 N N . LYS B 1 148 ? -25.75 8.805 -10.602 1 83.69 148 LYS B N 1
ATOM 2422 C CA . LYS B 1 148 ? -25.609 8.977 -12.039 1 83.69 148 LYS B CA 1
ATOM 2423 C C . LYS B 1 148 ? -26.234 7.805 -12.797 1 83.69 148 LYS B C 1
ATOM 2425 O O . LYS B 1 148 ? -26.734 7.969 -13.906 1 83.69 148 LYS B O 1
ATOM 2430 N N . GLN B 1 149 ? -26.141 6.641 -12.242 1 82.38 149 GLN B N 1
ATOM 2431 C CA . GLN B 1 149 ? -26.703 5.461 -12.891 1 82.38 149 GLN B CA 1
ATOM 2432 C C . GLN B 1 149 ? -28.219 5.445 -12.781 1 82.38 149 GLN B C 1
ATOM 2434 O O . GLN B 1 149 ? -28.906 4.859 -13.625 1 82.38 149 GLN B O 1
ATOM 2439 N N . GLU B 1 150 ? -28.75 5.996 -11.703 1 70.31 150 GLU B N 1
ATOM 2440 C CA . GLU B 1 150 ? -30.188 6.027 -11.508 1 70.31 150 GLU B CA 1
ATOM 2441 C C . GLU B 1 150 ? -30.828 7.211 -12.234 1 70.31 150 GLU B C 1
ATOM 2443 O O . GLU B 1 150 ? -32.031 7.254 -12.43 1 70.31 150 GLU B O 1
ATOM 2448 N N . ALA B 1 151 ? -30.016 8.086 -12.625 1 59.06 151 ALA B N 1
ATOM 2449 C CA . ALA B 1 151 ? -30.578 9.164 -13.438 1 59.06 151 ALA B CA 1
ATOM 2450 C C . ALA B 1 151 ? -30.688 8.742 -14.898 1 59.06 151 ALA B C 1
ATOM 2452 O O . ALA B 1 151 ? -29.906 7.922 -15.383 1 59.06 151 ALA B O 1
#

Organism: Enterobacteria phage 82 (NCBI:txid10705)

Sequence (302 aa):
MNFPQDGIKLHRGNFTAIGRQIQPYLEDGKCFRMVLKPWRERRSLSQNALSHMWYSEISEYLISKGKTFATPAWVKDALKHTYLGYETKDLVDVVTGDITTIQSLRHTSDLDTGEMYVFLCKVEAWAMNIGCHLTIPQSCEFQLLRDKQEAMNFPQDGIKLHRGNFTAIGRQIQPYLEDGKCFRMVLKPWRERRSLSQNALSHMWYSEISEYLISKGKTFATPAWVKDALKHTYLGYETKDLVDVVTGDITTIQSLRHTSDLDTGEMYVFLCKVEAWAMNIGCHLTIPQSCEFQLLRDKQEA

Radius of gyration: 24.34 Å; Cα contacts (8 Å, |Δi|>4): 374; chains: 2; bounding box: 61×60×49 Å